Protein AF-A0A174WLP2-F1 (afdb_monomer_lite)

Sequence (265 aa):
MAKTVRYVSTSSGVNVRDAAAGNKVRSLPQGTLMIYDTANAPVKKALNGTTYTWIKVTYYYQGANDQYLMATEATGWVTQDNTTKVSTTVPGKSSVYSGNQSYKQNERLVNARYIFDYLRSLSSTKRWSVNAICATLGNMEAESGITPGKWEVPEEDSKGFGLVQWTPATKFIDELKPGESKTDIDVQLRRIQAEVDGTYKQWTSNSHSPAMTFSEYTKSTKSVATLAEYFLRCYERPEITTGMVSERKRCAEKWYNILSAVGDI

InterPro domains:
  IPR041219 Phage tail lysozyme [PF18013] (111-259)

Organism: Flavonifractor plautii (NCBI:txid292800)

Radius of gyration: 19.26 Å; chains: 1; bounding box: 44×36×58 Å

Secondary structure (DSSP, 8-state):
--EEEEEE--TT-EEEESSTT--EEEEE-TT-EEEEETTS--EEEEETTEEEEEEEEEEEE--TT-SS---EEEEEEEEGGGEEEPPSSPPPGGG---SSSPPPHHHHHHHHHHHHHHHHHS-TTTPPPHHHHHHHHHHHHHHHSS-TT-BSSTT-TTS-BTTTTBSSTHHHHTTPPTT--TT-HHHHHHHHHHHHTTSS----GGGSSS---HHHHHH--S-HHHHHHHHIIIII--S--HHHHHHHHHHHHHHHHHHHHHT--

Foldseek 3Di:
DQKFKKWQADQQFWFFAAADLHDGPDGDHGQWMKMFRVVDPWDWDDHPNDTFTKTKIKTFAQDPLRPDDSLDIDIGITGPVRMGTDALDQADQVLQDQAQDDDGNNNLLNLLSVLQCVLQVDDPQRRFDLLLSLLLSLQLCVQRVSHQHHWPDPPDQQWFGGSLGPGSVCLQPVPDDVPDDSRRPVSVSVVLSCCLVVVDPAFDQPLDPPGDRSSCSRHDPPHSLVSNLNCCRGGNNDPDDPSSSVSSSSSSVVSSVNCVSSPVD

pLDDT: mean 95.64, std 5.91, range [54.97, 98.94]

Structure (mmCIF, N/CA/C/O backbone):
data_AF-A0A174WLP2-F1
#
_entry.id   AF-A0A174WLP2-F1
#
loop_
_atom_site.group_PDB
_atom_site.id
_atom_site.type_symbol
_atom_site.label_atom_id
_atom_site.label_alt_id
_atom_site.label_comp_id
_atom_site.label_asym_id
_atom_site.label_entity_id
_atom_site.label_seq_id
_atom_site.pdbx_PDB_ins_code
_atom_site.Cartn_x
_atom_site.Cartn_y
_atom_site.Cartn_z
_atom_site.occupancy
_atom_site.B_iso_or_equiv
_atom_site.auth_seq_id
_atom_site.auth_comp_id
_atom_site.auth_asym_id
_atom_site.auth_atom_id
_atom_site.pdbx_PDB_model_num
ATOM 1 N N . MET A 1 1 ? -13.179 -13.344 7.418 1.00 54.97 1 MET A N 1
ATOM 2 C CA . MET A 1 1 ? -13.031 -13.007 8.855 1.00 54.97 1 MET A CA 1
ATOM 3 C C . MET A 1 1 ? -13.498 -11.579 9.083 1.00 54.97 1 MET A C 1
ATOM 5 O O . MET A 1 1 ? -13.335 -10.757 8.193 1.00 54.97 1 MET A O 1
ATOM 9 N N . ALA A 1 2 ? -14.107 -11.302 10.235 1.00 82.31 2 ALA A N 1
ATOM 10 C CA . ALA A 1 2 ? -14.841 -10.072 10.519 1.00 82.31 2 ALA A CA 1
ATOM 11 C C . ALA A 1 2 ? -13.888 -8.912 10.894 1.00 82.31 2 ALA A C 1
ATOM 13 O O . ALA A 1 2 ? -13.777 -8.513 12.045 1.00 82.31 2 ALA A O 1
ATOM 14 N N . LYS A 1 3 ? -13.122 -8.410 9.922 1.00 94.88 3 LYS A N 1
ATOM 15 C CA . LYS A 1 3 ? -12.272 -7.221 10.078 1.00 94.88 3 LYS A CA 1
ATOM 16 C C . LYS A 1 3 ? -12.780 -6.114 9.167 1.00 94.88 3 LYS A C 1
ATOM 18 O O . LYS A 1 3 ? -13.388 -6.374 8.134 1.00 94.88 3 LYS A O 1
ATOM 23 N N . THR A 1 4 ? -12.558 -4.872 9.576 1.00 96.12 4 THR A N 1
ATOM 24 C CA . THR A 1 4 ? -12.810 -3.693 8.744 1.00 96.12 4 THR A CA 1
ATOM 25 C C . THR A 1 4 ? -11.662 -2.711 8.884 1.00 96.12 4 THR A C 1
ATOM 27 O O . THR A 1 4 ? -11.103 -2.556 9.970 1.00 96.12 4 THR A O 1
ATOM 30 N N . VAL A 1 5 ? -11.330 -2.014 7.802 1.00 98.31 5 VAL A N 1
ATOM 31 C CA . VAL A 1 5 ? -10.395 -0.888 7.854 1.00 98.31 5 VAL A CA 1
ATOM 32 C C . VAL A 1 5 ? -11.177 0.392 8.114 1.00 98.31 5 VAL A C 1
ATOM 34 O O . VAL A 1 5 ? -12.260 0.612 7.565 1.00 98.31 5 VAL A O 1
ATOM 37 N N . ARG A 1 6 ? -10.635 1.241 8.979 1.00 98.38 6 ARG A N 1
ATOM 38 C CA . ARG A 1 6 ? -11.151 2.571 9.291 1.00 98.38 6 ARG A CA 1
ATOM 39 C C . ARG A 1 6 ? -10.017 3.587 9.203 1.00 98.38 6 ARG A C 1
ATOM 41 O O . ARG A 1 6 ? -8.846 3.216 9.210 1.00 98.38 6 ARG A O 1
ATOM 48 N N . TYR A 1 7 ? -10.356 4.866 9.146 1.00 98.50 7 TYR A N 1
ATOM 49 C CA . TYR A 1 7 ? -9.387 5.952 9.257 1.00 98.50 7 TYR A CA 1
ATOM 50 C C . TYR A 1 7 ? -9.900 7.072 10.150 1.00 98.50 7 TYR A C 1
ATOM 52 O O . TYR A 1 7 ? -11.107 7.241 10.309 1.00 98.50 7 TYR A O 1
ATOM 60 N N . VAL A 1 8 ? -8.984 7.847 10.727 1.00 98.38 8 VAL A N 1
ATOM 61 C CA . VAL A 1 8 ? -9.318 9.034 11.529 1.00 98.38 8 VAL A CA 1
ATOM 62 C C . VAL A 1 8 ? -9.968 10.094 10.640 1.00 98.38 8 VAL A C 1
ATOM 64 O O . VAL A 1 8 ? -9.328 10.589 9.712 1.00 98.38 8 VAL A O 1
ATOM 67 N N . SER A 1 9 ? -11.221 10.457 10.906 1.00 96.69 9 SER A N 1
ATOM 68 C CA . SER A 1 9 ? -11.985 11.373 10.046 1.00 96.69 9 SER A CA 1
ATOM 69 C C . SER A 1 9 ? -11.884 12.840 10.472 1.00 96.69 9 SER A C 1
ATOM 71 O O . SER A 1 9 ? -11.994 13.741 9.639 1.00 96.69 9 SER A O 1
ATOM 73 N N . THR A 1 10 ? -11.610 13.096 11.750 1.00 95.94 10 THR A N 1
ATOM 74 C CA . THR A 1 10 ? -11.540 14.437 12.343 1.00 95.94 10 THR A CA 1
ATOM 75 C C . THR A 1 10 ? -10.256 15.181 11.987 1.00 95.94 10 THR A C 1
ATOM 77 O O . THR A 1 10 ? -9.161 14.621 12.042 1.00 95.94 10 THR A O 1
ATOM 80 N N . SER A 1 11 ? -10.369 16.479 11.689 1.00 92.94 11 SER A N 1
ATOM 81 C CA . SER A 1 11 ? -9.217 17.355 11.415 1.00 92.94 11 SER A CA 1
ATOM 82 C C . SER A 1 11 ? -8.281 17.504 12.620 1.00 92.94 11 SER A C 1
ATOM 84 O O . SER A 1 11 ? -7.072 17.605 12.447 1.00 92.94 11 SER A O 1
ATOM 86 N N . SER A 1 12 ? -8.821 17.444 13.839 1.00 93.38 12 SER A N 1
ATOM 87 C CA . SER A 1 12 ? -8.059 17.471 15.095 1.00 93.38 12 SER A CA 1
ATOM 88 C C . SER A 1 12 ? -7.399 16.133 15.461 1.00 93.38 12 SER A C 1
ATOM 90 O O . SER A 1 12 ? -6.700 16.049 16.472 1.00 93.38 12 SER A O 1
ATOM 92 N N . GLY A 1 13 ? -7.604 15.083 14.660 1.00 95.75 13 GLY A N 1
ATOM 93 C CA . GLY A 1 13 ? -7.147 13.734 14.973 1.00 95.75 13 GLY A CA 1
ATOM 94 C C . GLY A 1 13 ? -8.014 13.023 16.020 1.00 95.75 13 GLY A C 1
ATOM 95 O O . GLY A 1 13 ? -9.086 13.497 16.402 1.00 95.75 13 GLY A O 1
ATOM 96 N N . VAL A 1 14 ? -7.551 11.866 16.497 1.00 97.00 14 VAL A N 1
ATOM 97 C CA . VAL A 1 14 ? -8.218 11.088 17.554 1.00 97.00 14 VAL A CA 1
ATOM 98 C C . VAL A 1 14 ? -7.232 10.702 18.651 1.00 97.00 14 VAL A C 1
ATOM 100 O O . VAL A 1 14 ? -6.070 10.390 18.388 1.00 97.00 14 VAL A O 1
ATOM 103 N N . ASN A 1 15 ? -7.694 10.710 19.900 1.00 97.50 15 ASN A N 1
ATOM 104 C CA . ASN A 1 15 ? -6.914 10.198 21.022 1.00 97.50 15 ASN A CA 1
ATOM 105 C C . ASN A 1 15 ? -7.120 8.685 21.141 1.00 97.50 15 ASN A C 1
ATOM 107 O O . ASN A 1 15 ? -8.248 8.223 21.310 1.00 97.50 15 ASN A O 1
ATOM 111 N N . VAL A 1 16 ? -6.023 7.939 21.119 1.00 98.12 16 VAL A N 1
ATOM 112 C CA . VAL A 1 16 ? -5.986 6.520 21.470 1.00 98.12 16 VAL A CA 1
ATOM 113 C C . VAL A 1 16 ? -5.841 6.396 22.980 1.00 98.12 16 VAL A C 1
ATOM 115 O O . VAL A 1 16 ? -5.058 7.128 23.600 1.00 98.12 16 VAL A O 1
ATOM 118 N N . ARG A 1 17 ? -6.584 5.459 23.566 1.00 98.38 17 ARG A N 1
ATOM 119 C CA . ARG A 1 17 ? -6.574 5.157 25.000 1.00 98.38 17 ARG A CA 1
ATOM 120 C C . ARG A 1 17 ? -6.211 3.700 25.282 1.00 98.38 17 ARG A C 1
ATOM 122 O O . ARG A 1 17 ? -6.417 2.839 24.429 1.00 98.38 17 ARG A O 1
ATOM 129 N N . ASP A 1 18 ? -5.673 3.436 26.469 1.00 98.06 18 ASP A N 1
ATOM 130 C CA . ASP A 1 18 ? -5.315 2.085 26.943 1.00 98.06 18 ASP A CA 1
ATOM 131 C C . ASP A 1 18 ? -6.544 1.174 27.148 1.00 98.06 18 ASP A C 1
ATOM 133 O O . ASP A 1 18 ? -6.509 -0.020 26.850 1.00 98.06 18 ASP A O 1
ATOM 137 N N . ALA A 1 19 ? -7.663 1.759 27.566 1.00 98.00 19 ALA A N 1
ATOM 138 C CA . ALA A 1 19 ? -8.977 1.144 27.699 1.00 98.00 19 ALA A CA 1
ATOM 139 C C . ALA A 1 19 ? -10.078 2.095 27.194 1.00 98.00 19 ALA A C 1
ATOM 141 O O . ALA A 1 19 ? -9.853 3.294 27.003 1.00 98.00 19 ALA A O 1
ATOM 142 N N . ALA A 1 20 ? -11.307 1.593 27.025 1.00 97.81 20 ALA A N 1
ATOM 143 C CA . ALA A 1 20 ? -12.467 2.447 26.764 1.00 97.81 20 ALA A CA 1
ATOM 144 C C . ALA A 1 20 ? -12.597 3.519 27.867 1.00 97.81 20 ALA A C 1
ATOM 146 O O . ALA A 1 20 ? -12.670 3.193 29.060 1.00 97.81 20 ALA A O 1
ATOM 147 N N . ALA A 1 21 ? -12.589 4.794 27.461 1.00 97.44 21 ALA A N 1
ATOM 148 C CA . ALA A 1 21 ? -12.523 5.965 28.343 1.00 97.44 21 ALA A CA 1
ATOM 149 C C . ALA A 1 21 ? -11.358 5.961 29.366 1.00 97.44 21 ALA A C 1
ATOM 151 O O . ALA A 1 21 ? -11.434 6.655 30.374 1.00 97.44 21 ALA A O 1
ATOM 152 N N . GLY A 1 22 ? -10.299 5.178 29.122 1.00 97.88 22 GLY A N 1
ATOM 153 C CA . GLY A 1 22 ? -9.108 5.089 29.971 1.00 97.88 22 GLY A CA 1
ATOM 154 C C . GLY A 1 22 ? -8.140 6.256 29.773 1.00 97.88 22 GLY A C 1
ATOM 155 O O . GLY A 1 22 ? -8.531 7.338 29.328 1.00 97.88 22 GLY A O 1
ATOM 156 N N . ASN A 1 23 ? -6.859 6.055 30.062 1.00 98.19 23 ASN A N 1
ATOM 157 C CA . ASN A 1 23 ? -5.852 7.098 29.906 1.00 98.19 23 ASN A CA 1
ATOM 158 C C . ASN A 1 23 ? -5.476 7.281 28.438 1.00 98.19 23 ASN A C 1
ATOM 160 O O . ASN A 1 23 ? -5.408 6.327 27.664 1.00 98.19 23 ASN A O 1
ATOM 164 N N . LYS A 1 24 ? -5.223 8.531 28.040 1.00 97.75 24 LYS A N 1
ATOM 165 C CA . LYS A 1 24 ? -4.682 8.826 26.712 1.00 97.75 24 LYS A CA 1
ATOM 166 C C . LYS A 1 24 ? -3.262 8.272 26.626 1.00 97.75 24 LYS A C 1
ATOM 168 O O . LYS A 1 24 ? -2.413 8.659 27.420 1.00 97.75 24 LYS A O 1
ATOM 173 N N . VAL A 1 25 ? -3.005 7.453 25.611 1.00 97.44 25 VAL A N 1
ATOM 174 C CA . VAL A 1 25 ? -1.666 6.917 25.317 1.00 97.44 25 VAL A CA 1
ATOM 175 C C . VAL A 1 25 ? -1.045 7.551 24.075 1.00 97.44 25 VAL A C 1
ATOM 177 O O . VAL A 1 25 ? 0.175 7.621 23.962 1.00 97.44 25 VAL A O 1
ATOM 180 N N . ARG A 1 26 ? -1.867 8.027 23.126 1.00 96.06 26 ARG A N 1
ATOM 181 C CA . ARG A 1 26 ? -1.386 8.603 21.861 1.00 96.06 26 ARG A CA 1
ATOM 182 C C . ARG A 1 26 ? -2.427 9.509 21.204 1.00 96.06 26 ARG A C 1
ATOM 184 O O . ARG A 1 26 ? -3.622 9.334 21.415 1.00 96.06 26 ARG A O 1
ATOM 191 N N . SER A 1 27 ? -1.971 10.449 20.379 1.00 95.69 27 SER A N 1
ATOM 192 C CA . SER A 1 27 ? -2.799 11.128 19.372 1.00 95.69 27 SER A CA 1
ATOM 193 C C . SER A 1 27 ? -2.484 10.572 17.984 1.00 95.69 27 SER A C 1
ATOM 195 O O . SER A 1 27 ? -1.310 10.435 17.645 1.00 95.69 27 SER A O 1
ATOM 197 N N . LEU A 1 28 ? -3.507 10.297 17.175 1.00 96.06 28 LEU A N 1
ATOM 198 C CA . LEU A 1 28 ? -3.355 9.952 15.760 1.00 96.06 28 LEU A CA 1
ATOM 199 C C . LEU A 1 28 ? -3.880 11.095 14.884 1.00 96.06 28 LEU A C 1
ATOM 201 O O . LEU A 1 28 ? -4.999 11.557 15.127 1.00 96.06 28 LEU A O 1
ATOM 205 N N . PRO A 1 29 ? -3.115 11.552 13.877 1.00 96.00 29 PRO A N 1
ATOM 206 C CA . PRO A 1 29 ? -3.558 12.607 12.972 1.00 96.00 29 PRO A CA 1
ATOM 207 C C . PRO A 1 29 ? -4.676 12.128 12.037 1.00 96.00 29 PRO A C 1
ATOM 209 O O . PRO A 1 29 ? -4.896 10.923 11.860 1.00 96.00 29 PRO A O 1
ATOM 212 N N . GLN A 1 30 ? -5.362 13.085 11.405 1.00 97.44 30 GLN A N 1
ATOM 213 C CA . GLN A 1 30 ? -6.377 12.810 10.388 1.00 97.44 30 GLN A CA 1
ATOM 214 C C . GLN A 1 30 ? -5.838 11.878 9.293 1.00 97.44 30 GLN A C 1
ATOM 216 O O . GLN A 1 30 ? -4.707 12.021 8.833 1.00 97.44 30 GLN A O 1
ATOM 221 N N . GLY A 1 31 ? -6.670 10.937 8.852 1.00 97.50 31 GLY A N 1
ATOM 222 C CA . GLY A 1 31 ? -6.348 10.012 7.772 1.00 97.50 31 GLY A CA 1
ATOM 223 C C . GLY A 1 31 ? -5.488 8.816 8.179 1.00 97.50 31 GLY A C 1
ATOM 224 O O . GLY A 1 31 ? -5.220 7.964 7.338 1.00 97.50 31 GLY A O 1
ATOM 225 N N . THR A 1 32 ? -5.083 8.705 9.450 1.00 97.69 32 THR A N 1
ATOM 226 C CA . THR A 1 32 ? -4.376 7.516 9.959 1.00 97.69 32 THR A CA 1
ATOM 227 C C . THR A 1 32 ? -5.256 6.277 9.824 1.00 97.69 32 THR A C 1
ATOM 229 O O . THR A 1 32 ? -6.399 6.299 10.287 1.00 97.69 32 THR A O 1
ATOM 232 N N . LEU A 1 33 ? -4.730 5.209 9.217 1.00 98.12 33 LEU A N 1
ATOM 233 C CA . LEU A 1 33 ? -5.436 3.941 9.042 1.00 98.12 33 LEU A CA 1
ATOM 234 C C . LEU A 1 33 ? -5.418 3.107 10.322 1.00 98.12 33 LEU A C 1
ATOM 236 O O . LEU A 1 33 ? -4.476 3.149 11.116 1.00 98.12 33 LEU A O 1
ATOM 240 N N . MET A 1 34 ? -6.464 2.306 10.493 1.00 98.25 34 MET A N 1
ATOM 241 C CA . MET A 1 34 ? -6.586 1.346 11.580 1.00 98.25 34 MET A CA 1
ATOM 242 C C . MET A 1 34 ? -7.455 0.157 11.173 1.00 98.25 34 MET A C 1
ATOM 244 O O . MET A 1 34 ? -8.386 0.285 10.379 1.00 98.25 34 MET A O 1
ATOM 248 N N . ILE A 1 35 ? -7.166 -1.000 11.751 1.00 98.44 35 ILE A N 1
ATOM 249 C CA . ILE A 1 35 ? -7.927 -2.231 11.584 1.00 98.44 35 ILE A CA 1
ATOM 250 C C . ILE A 1 35 ? -8.790 -2.414 12.827 1.00 98.44 35 ILE A C 1
ATOM 252 O O . ILE A 1 35 ? -8.287 -2.488 13.948 1.00 98.44 35 ILE A O 1
ATOM 256 N N . TYR A 1 36 ? -10.097 -2.499 12.617 1.00 97.75 36 TYR A N 1
ATOM 257 C CA . TYR A 1 36 ? -11.056 -2.890 13.635 1.00 97.75 36 TYR A CA 1
ATOM 258 C C . TYR A 1 36 ? -11.458 -4.347 13.403 1.00 97.75 36 TYR A C 1
ATOM 260 O O . TYR A 1 36 ? -12.102 -4.668 12.400 1.00 97.75 36 TYR A O 1
ATOM 268 N N . ASP A 1 37 ? -11.071 -5.221 14.330 1.00 94.75 37 ASP A N 1
ATOM 269 C CA . ASP A 1 37 ? -11.577 -6.589 14.391 1.00 94.75 37 ASP A CA 1
ATOM 270 C C . ASP A 1 37 ? -12.964 -6.574 15.035 1.00 94.75 37 ASP A C 1
ATOM 272 O O . ASP A 1 37 ? -13.100 -6.362 16.244 1.00 94.75 37 ASP A O 1
ATOM 276 N N . THR A 1 38 ? -13.991 -6.777 14.212 1.00 91.31 38 THR A N 1
ATOM 277 C CA . THR A 1 38 ? -15.394 -6.690 14.615 1.00 91.31 38 THR A CA 1
ATOM 278 C C . THR A 1 38 ? -15.832 -7.871 15.477 1.00 91.31 38 THR A C 1
ATOM 280 O O . THR A 1 38 ? -16.959 -7.857 15.964 1.00 91.31 38 THR A O 1
ATOM 283 N N . ALA A 1 39 ? -14.973 -8.874 15.701 1.00 91.50 39 ALA A N 1
ATOM 284 C CA . ALA A 1 39 ? -15.184 -9.849 16.769 1.00 91.50 39 ALA A CA 1
ATOM 285 C C . ALA A 1 39 ? -15.084 -9.199 18.163 1.00 91.50 39 ALA A C 1
ATOM 287 O O . ALA A 1 39 ? -15.698 -9.678 19.114 1.00 91.50 39 ALA A O 1
ATOM 288 N N . ASN A 1 40 ? -14.359 -8.079 18.292 1.00 92.62 40 ASN A N 1
ATOM 289 C CA . ASN A 1 40 ? -14.362 -7.276 19.511 1.00 92.62 40 ASN A CA 1
ATOM 290 C C . ASN A 1 40 ? -15.581 -6.350 19.511 1.00 92.62 40 ASN A C 1
ATOM 292 O O . ASN A 1 40 ? -15.643 -5.391 18.736 1.00 92.62 40 ASN A O 1
ATOM 296 N N . ALA A 1 41 ? -16.540 -6.613 20.396 1.00 94.56 41 ALA A N 1
ATOM 297 C CA . ALA A 1 41 ? -17.734 -5.786 20.517 1.00 94.56 41 ALA A CA 1
ATOM 298 C C . ALA A 1 41 ? -17.381 -4.327 20.889 1.00 94.56 41 ALA A C 1
ATOM 300 O O . ALA A 1 41 ? -16.502 -4.104 21.732 1.00 94.56 41 ALA A O 1
ATOM 301 N N . PRO A 1 42 ? -18.063 -3.323 20.306 1.00 97.44 42 PRO A N 1
ATOM 302 C CA . PRO A 1 42 ? -17.932 -1.945 20.756 1.00 97.44 42 PRO A CA 1
ATOM 303 C C . PRO A 1 42 ? -18.378 -1.786 22.215 1.00 97.44 42 PRO A C 1
ATOM 305 O O . PRO A 1 42 ? -19.333 -2.422 22.661 1.00 97.44 42 PRO A O 1
ATOM 308 N N . VAL A 1 43 ? -17.727 -0.886 22.950 1.00 98.06 43 VAL A N 1
ATOM 309 C CA . VAL A 1 43 ? -18.021 -0.600 24.362 1.00 98.06 43 VAL A CA 1
ATOM 310 C C . VAL A 1 43 ? -18.594 0.806 24.492 1.00 98.06 43 VAL A C 1
ATOM 312 O O . VAL A 1 43 ? -17.963 1.770 24.069 1.00 98.06 43 VAL A O 1
ATOM 315 N N . LYS A 1 44 ? -19.765 0.961 25.116 1.00 98.31 44 LYS A N 1
ATOM 316 C CA . LYS A 1 44 ? -20.317 2.285 25.444 1.00 98.31 44 LYS A CA 1
ATOM 317 C C . LYS A 1 44 ? -19.813 2.736 26.809 1.00 98.31 44 LYS A C 1
ATOM 319 O O . LYS A 1 44 ? -20.063 2.059 27.802 1.00 98.31 44 LYS A O 1
ATOM 324 N N . LYS A 1 45 ? -19.102 3.864 26.873 1.00 98.19 45 LYS A N 1
ATOM 325 C CA . LYS A 1 45 ? -18.583 4.398 28.143 1.00 98.19 45 LYS A CA 1
ATOM 326 C C . LYS A 1 45 ? -18.407 5.910 28.104 1.00 98.19 45 LYS A C 1
ATOM 328 O O . LYS A 1 45 ? -18.000 6.467 27.080 1.00 98.19 45 LYS A O 1
ATOM 333 N N . ALA A 1 46 ? -18.698 6.549 29.235 1.00 97.56 46 ALA A N 1
ATOM 334 C CA . ALA A 1 46 ? -18.567 7.986 29.405 1.00 97.56 46 ALA A CA 1
ATOM 335 C C . ALA A 1 46 ? -17.117 8.418 29.636 1.00 97.56 46 ALA A C 1
ATOM 337 O O .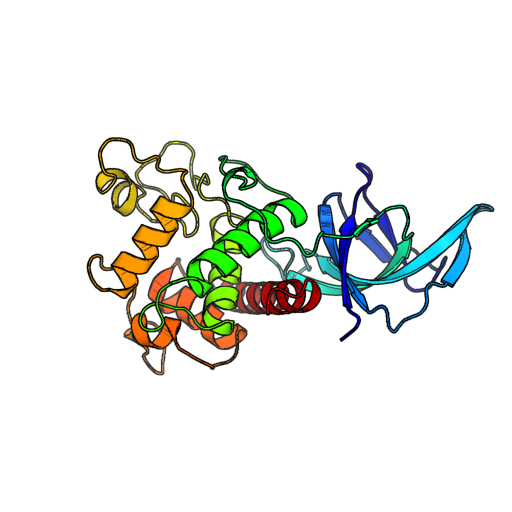 ALA A 1 46 ? -16.369 7.780 30.375 1.00 97.56 46 ALA A O 1
ATOM 338 N N . LEU A 1 47 ? -16.753 9.537 29.022 1.00 97.19 47 LEU A N 1
ATOM 339 C CA . LEU A 1 47 ? -15.530 10.284 29.268 1.00 97.19 47 LEU A CA 1
ATOM 340 C C . LEU A 1 47 ? -15.932 11.750 29.438 1.00 97.19 47 LEU A C 1
ATOM 342 O O . LEU A 1 47 ? -16.559 12.316 28.545 1.00 97.19 47 LEU A O 1
ATOM 346 N N . ASN A 1 48 ? -15.592 12.354 30.579 1.00 95.50 48 ASN A N 1
ATOM 347 C CA . ASN A 1 48 ? -15.936 13.745 30.906 1.00 95.50 48 ASN A CA 1
ATOM 348 C C . ASN A 1 48 ? -17.434 14.061 30.706 1.00 95.50 48 ASN A C 1
ATOM 350 O O . ASN A 1 48 ? -17.795 15.060 30.093 1.00 95.50 48 ASN A O 1
ATOM 354 N N . GLY A 1 49 ? -18.312 13.163 31.164 1.00 95.69 49 GLY A N 1
ATOM 355 C CA . GLY A 1 49 ? -19.769 13.334 31.078 1.00 95.69 49 GLY A CA 1
ATOM 356 C C . GLY A 1 49 ? -20.397 13.028 29.712 1.00 95.69 49 GLY A C 1
ATOM 357 O O . GLY A 1 49 ? -21.618 12.971 29.622 1.00 95.69 49 GLY A O 1
ATOM 358 N N . THR A 1 50 ? -19.605 12.762 28.666 1.00 96.62 50 THR A N 1
ATOM 359 C CA . THR A 1 50 ? -20.118 12.380 27.338 1.00 96.62 50 THR A CA 1
ATOM 360 C C . THR A 1 50 ? -19.927 10.887 27.096 1.00 96.62 50 THR A C 1
ATOM 362 O O . THR A 1 50 ? -18.813 10.375 27.203 1.00 96.62 50 THR A O 1
ATOM 365 N N . THR A 1 51 ? -21.004 10.171 26.764 1.00 97.94 51 THR A N 1
ATOM 366 C CA . THR A 1 51 ? -20.945 8.748 26.395 1.00 97.94 51 THR A CA 1
ATOM 367 C C . THR A 1 51 ? -20.514 8.575 24.949 1.00 97.94 51 THR A C 1
ATOM 369 O O . THR A 1 51 ? -21.160 9.089 24.042 1.00 97.94 51 THR A O 1
ATOM 372 N N . TYR A 1 52 ? -19.468 7.778 24.738 1.00 98.06 52 TYR A N 1
ATOM 373 C CA . TYR A 1 52 ? -18.994 7.410 23.409 1.00 98.06 52 TYR A CA 1
ATOM 374 C C . TYR A 1 52 ? -19.116 5.906 23.179 1.00 98.06 52 TYR A C 1
ATOM 376 O O . TYR A 1 52 ? -19.072 5.114 24.127 1.00 98.06 52 TYR A O 1
ATOM 384 N N . THR A 1 53 ? -19.196 5.521 21.907 1.00 98.38 53 THR A N 1
ATOM 385 C CA . THR A 1 53 ? -18.949 4.144 21.471 1.00 98.38 53 THR A CA 1
ATOM 386 C C . THR A 1 53 ? -17.458 3.979 21.188 1.00 98.38 53 THR A C 1
ATOM 388 O O . THR A 1 53 ? -16.904 4.646 20.315 1.00 98.38 53 THR A O 1
ATOM 391 N N . TRP A 1 54 ? -16.801 3.104 21.939 1.00 98.56 54 TRP A N 1
ATOM 392 C CA . TRP A 1 54 ? -15.375 2.817 21.845 1.00 98.56 54 TRP A CA 1
ATOM 393 C C . TRP A 1 54 ? -15.143 1.515 21.090 1.00 98.56 54 TRP A C 1
ATOM 395 O O . TRP A 1 54 ? -15.786 0.506 21.375 1.00 98.56 54 TRP A O 1
ATOM 405 N N . ILE A 1 55 ? -14.179 1.522 20.176 1.00 98.31 55 ILE A N 1
ATOM 406 C CA . ILE A 1 55 ? -13.722 0.331 19.456 1.00 98.31 55 ILE A CA 1
ATOM 407 C C . ILE A 1 55 ? -12.238 0.104 19.727 1.00 98.31 55 ILE A C 1
ATOM 409 O O . ILE A 1 55 ? -11.455 1.057 19.786 1.00 98.31 55 ILE A O 1
ATOM 413 N N . LYS A 1 56 ? -11.855 -1.164 19.895 1.00 97.88 56 LYS A N 1
ATOM 414 C CA . LYS A 1 56 ? -10.453 -1.569 19.992 1.00 97.88 56 LYS A CA 1
ATOM 415 C C . LYS A 1 56 ? -9.899 -1.755 18.586 1.00 97.88 56 LYS A C 1
ATOM 417 O O . LYS A 1 56 ? -10.467 -2.502 17.794 1.00 97.88 56 LYS A O 1
ATOM 422 N N . VAL A 1 57 ? -8.803 -1.077 18.280 1.00 98.19 57 VAL A N 1
ATOM 423 C CA . VAL A 1 57 ? -8.212 -1.056 16.942 1.00 98.19 57 VAL A CA 1
ATOM 424 C C . VAL A 1 57 ? -6.725 -1.372 16.991 1.00 98.19 57 VAL A C 1
ATOM 426 O O . VAL A 1 57 ? -6.049 -1.052 17.971 1.00 98.19 57 VAL A O 1
ATOM 429 N N . THR A 1 58 ? -6.225 -1.961 15.911 1.00 98.12 58 THR A N 1
ATOM 430 C CA . THR A 1 58 ? -4.798 -1.997 15.575 1.00 98.12 58 THR A CA 1
ATOM 431 C C . THR A 1 58 ? -4.504 -0.823 14.650 1.00 98.12 58 THR A C 1
ATOM 433 O O . THR A 1 58 ? -5.240 -0.606 13.691 1.00 98.12 58 THR A O 1
ATOM 436 N N . TYR A 1 59 ? -3.467 -0.042 14.918 1.00 97.25 59 TYR A N 1
ATOM 437 C CA . TYR A 1 59 ? -3.105 1.131 14.120 1.00 97.25 59 TYR A CA 1
ATOM 438 C C . TYR A 1 59 ? -1.593 1.207 13.920 1.00 97.25 59 TYR A C 1
ATOM 440 O O . TYR A 1 59 ? -0.825 0.578 14.649 1.00 97.25 59 TYR A O 1
ATOM 448 N N . TYR A 1 60 ? -1.179 2.022 12.949 1.00 94.81 60 TYR A N 1
ATOM 449 C CA . TYR A 1 60 ? 0.221 2.191 12.575 1.00 94.81 60 TYR A CA 1
ATOM 450 C C . TYR A 1 60 ? 0.659 3.642 12.762 1.00 94.81 60 TYR A C 1
ATOM 452 O O . TYR A 1 60 ? -0.038 4.570 12.341 1.00 94.81 60 TYR A O 1
ATOM 460 N N . TYR A 1 61 ? 1.806 3.847 13.402 1.00 91.25 61 TYR A N 1
ATOM 461 C CA . TYR A 1 61 ? 2.364 5.165 13.702 1.00 91.25 61 TYR A CA 1
ATOM 462 C C . TYR A 1 61 ? 3.874 5.191 13.459 1.00 91.25 61 TYR A C 1
ATOM 464 O O . TYR A 1 61 ? 4.491 4.145 13.278 1.00 91.25 61 TYR A O 1
ATOM 472 N N . GLN A 1 62 ? 4.458 6.390 13.428 1.00 89.94 62 GLN A N 1
ATOM 473 C CA . GLN A 1 62 ? 5.909 6.552 13.353 1.00 89.94 62 GLN A CA 1
ATOM 474 C C . GLN A 1 62 ? 6.511 6.294 14.740 1.00 89.94 62 GLN A C 1
ATOM 476 O O . GLN A 1 62 ? 6.341 7.094 15.667 1.00 89.94 62 GLN A O 1
ATOM 481 N N . GLY A 1 63 ? 7.135 5.133 14.907 1.00 85.12 63 GLY A N 1
ATOM 482 C CA . GLY A 1 63 ? 7.857 4.755 16.116 1.00 85.12 63 GLY A CA 1
ATOM 483 C C . GLY A 1 63 ? 9.163 5.525 16.281 1.00 85.12 63 GLY A C 1
ATOM 484 O O . GLY A 1 63 ? 9.651 6.157 15.354 1.00 85.12 63 GLY A O 1
ATOM 485 N N . ALA A 1 64 ? 9.769 5.433 17.467 1.00 81.75 64 ALA A N 1
ATOM 486 C CA . ALA A 1 64 ? 11.054 6.085 17.745 1.00 81.75 64 ALA A CA 1
ATOM 487 C C . ALA A 1 64 ? 12.201 5.581 16.844 1.00 81.75 64 ALA A C 1
ATOM 489 O O . ALA A 1 64 ? 13.171 6.297 16.629 1.00 81.75 64 ALA A O 1
ATOM 490 N N . ASN A 1 65 ? 12.067 4.360 16.317 1.00 74.12 65 ASN A N 1
ATOM 491 C CA . ASN A 1 65 ? 13.029 3.725 15.416 1.00 74.12 65 ASN A CA 1
ATOM 492 C C . ASN A 1 65 ? 12.607 3.808 13.935 1.00 74.12 65 ASN A C 1
ATOM 494 O O . ASN A 1 65 ? 13.237 3.163 13.098 1.00 74.12 65 ASN A O 1
ATOM 498 N N . ASP A 1 66 ? 11.517 4.516 13.619 1.00 76.62 66 ASP A N 1
ATOM 499 C CA . ASP A 1 66 ? 11.059 4.723 12.244 1.00 76.62 66 ASP A CA 1
ATOM 500 C C . ASP A 1 66 ? 11.613 6.060 11.742 1.00 76.62 66 ASP A C 1
ATOM 502 O O . ASP A 1 66 ? 11.424 7.101 12.379 1.00 76.62 66 ASP A O 1
ATOM 506 N N . GLN A 1 67 ? 12.296 6.042 10.599 1.00 70.81 67 GLN A N 1
ATOM 507 C CA . GLN A 1 67 ? 12.919 7.243 10.060 1.00 70.81 67 GLN A CA 1
ATOM 508 C C . GLN A 1 67 ? 11.851 8.189 9.502 1.00 70.81 67 GLN A C 1
ATOM 510 O O . GLN A 1 67 ? 11.850 9.376 9.828 1.00 70.81 67 GLN A O 1
ATOM 515 N N . TYR A 1 68 ? 10.896 7.655 8.730 1.00 74.19 68 TYR A N 1
ATOM 516 C CA . TYR A 1 68 ? 9.853 8.457 8.074 1.00 74.19 68 TYR A CA 1
ATOM 517 C C . TYR A 1 68 ? 8.492 7.754 7.965 1.00 74.19 68 TYR A C 1
ATOM 519 O O . TYR A 1 68 ? 7.476 8.411 7.715 1.00 74.19 68 TYR A O 1
ATOM 527 N N . LEU A 1 69 ? 8.430 6.431 8.131 1.00 81.25 69 LEU A N 1
ATOM 528 C CA . LEU A 1 69 ? 7.234 5.644 7.852 1.00 81.25 69 LEU A CA 1
ATOM 529 C C . LEU A 1 69 ? 6.382 5.428 9.097 1.00 81.25 69 LEU A C 1
ATOM 531 O O . LEU A 1 69 ? 6.860 5.137 10.188 1.00 81.25 69 LEU A O 1
ATOM 535 N N . MET A 1 70 ? 5.064 5.477 8.912 1.00 83.94 70 MET A N 1
ATOM 536 C CA . MET A 1 70 ? 4.120 5.024 9.932 1.00 83.94 70 MET A CA 1
ATOM 537 C C . MET A 1 70 ? 3.989 3.501 9.833 1.00 83.94 70 MET A C 1
ATOM 539 O O . MET A 1 70 ? 3.037 2.997 9.232 1.00 83.94 70 MET A O 1
ATOM 543 N N . ALA A 1 71 ? 5.002 2.788 10.328 1.00 84.94 71 ALA A N 1
ATOM 544 C CA . ALA A 1 71 ? 5.157 1.340 10.179 1.00 84.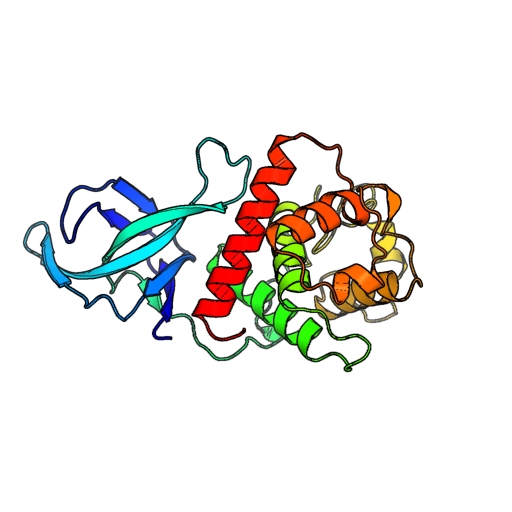94 71 ALA A CA 1
ATOM 545 C C . ALA A 1 71 ? 5.142 0.586 11.518 1.00 84.94 71 ALA A C 1
ATOM 547 O O . ALA A 1 71 ? 4.973 -0.632 11.526 1.00 84.94 71 ALA A O 1
ATOM 548 N N . THR A 1 72 ? 5.275 1.280 12.652 1.00 91.12 72 THR A N 1
ATOM 549 C CA . THR A 1 72 ? 5.162 0.652 13.972 1.00 91.12 72 THR A CA 1
ATOM 550 C C . THR A 1 72 ? 3.702 0.361 14.312 1.00 91.12 72 THR A C 1
ATOM 552 O O . THR A 1 72 ? 2.865 1.265 14.338 1.00 91.12 72 THR A O 1
ATOM 555 N N . GLU A 1 73 ? 3.404 -0.906 14.596 1.00 95.00 73 GLU A N 1
ATOM 556 C CA . GLU A 1 73 ? 2.079 -1.375 14.997 1.00 95.00 73 GLU A CA 1
ATOM 557 C C . GLU A 1 73 ? 1.834 -1.168 16.501 1.00 95.00 73 GLU A C 1
ATOM 559 O O . GLU A 1 73 ? 2.713 -1.395 17.332 1.00 95.00 73 GLU A O 1
ATOM 564 N N . ALA A 1 74 ? 0.619 -0.761 16.866 1.00 96.81 74 ALA A N 1
ATOM 565 C CA . ALA A 1 74 ? 0.131 -0.789 18.242 1.00 96.81 74 ALA A CA 1
ATOM 566 C C . ALA A 1 74 ? -1.379 -1.040 18.287 1.00 96.81 74 ALA A C 1
ATOM 568 O O . ALA A 1 74 ? -2.076 -0.972 17.273 1.00 96.81 74 ALA A O 1
ATOM 569 N N . THR A 1 75 ? -1.894 -1.309 19.488 1.00 97.75 75 THR A N 1
ATOM 570 C CA . THR A 1 75 ? -3.333 -1.450 19.732 1.00 97.75 75 THR A CA 1
ATOM 571 C C . THR A 1 75 ? -3.823 -0.427 20.747 1.00 97.75 75 THR A C 1
ATOM 573 O O . THR A 1 75 ? -3.058 0.065 21.574 1.00 97.75 75 THR A O 1
ATOM 576 N N . GLY A 1 76 ? -5.108 -0.089 20.682 1.00 97.94 76 GLY A N 1
ATOM 577 C CA . GLY A 1 76 ? -5.734 0.793 21.660 1.00 97.94 76 GLY A CA 1
ATOM 578 C C . GLY A 1 76 ? -7.200 1.056 21.356 1.00 97.94 76 GLY A C 1
ATOM 579 O O . GLY A 1 76 ? -7.774 0.477 20.435 1.00 97.94 76 GLY A O 1
ATOM 580 N N . TRP A 1 77 ? -7.810 1.927 22.150 1.00 98.56 77 TRP A N 1
ATOM 581 C CA . TRP A 1 77 ? -9.223 2.270 22.056 1.00 98.56 77 TRP A CA 1
ATOM 582 C C . TRP A 1 77 ? -9.410 3.668 21.488 1.00 98.56 77 TRP A C 1
ATOM 584 O O . TRP A 1 77 ? -8.810 4.628 21.972 1.00 98.56 77 TRP A O 1
ATOM 594 N N . VAL A 1 78 ? -10.281 3.781 20.490 1.00 98.50 78 VAL A N 1
ATOM 595 C CA . VAL A 1 78 ? -10.683 5.054 19.884 1.00 98.50 78 VAL A CA 1
ATOM 596 C C . VAL A 1 78 ? -12.199 5.179 19.889 1.00 98.50 78 VAL A C 1
ATOM 598 O O . VAL A 1 78 ? -12.927 4.185 19.940 1.00 98.50 78 VAL A O 1
ATOM 601 N N . THR A 1 79 ? -12.679 6.412 19.833 1.00 97.81 79 THR A N 1
ATOM 602 C CA . THR A 1 79 ? -14.091 6.725 19.639 1.00 97.81 79 THR A CA 1
ATOM 603 C C . THR A 1 79 ? -14.488 6.408 18.197 1.00 97.81 79 THR A C 1
ATOM 605 O O . THR A 1 79 ? -13.903 6.921 17.241 1.00 97.81 79 THR A O 1
ATOM 608 N N . GLN A 1 80 ? -15.490 5.546 18.028 1.00 97.62 80 GLN A N 1
ATOM 609 C CA . GLN A 1 80 ? -15.916 5.067 16.714 1.00 97.62 80 GLN A CA 1
ATOM 610 C C . GLN A 1 80 ? -16.369 6.214 15.801 1.00 97.62 80 GLN A C 1
ATOM 612 O O . GLN A 1 80 ? -16.024 6.208 14.621 1.00 97.62 80 GLN A O 1
ATOM 617 N N . ASP A 1 81 ? -17.058 7.217 16.345 1.00 96.38 81 ASP A N 1
ATOM 618 C CA . ASP A 1 81 ? -17.608 8.346 15.580 1.00 96.38 81 ASP A CA 1
ATOM 619 C C . ASP A 1 81 ? -16.528 9.304 15.051 1.00 96.38 81 ASP A C 1
ATOM 621 O O . ASP A 1 81 ? -16.760 10.042 14.097 1.00 96.38 81 ASP A O 1
ATOM 625 N N . ASN A 1 82 ? -15.312 9.263 15.609 1.00 97.50 82 ASN A N 1
ATOM 626 C CA . ASN A 1 82 ? -14.163 10.016 15.089 1.00 97.50 82 ASN A CA 1
ATOM 627 C C . ASN A 1 82 ? -13.367 9.232 14.034 1.00 97.50 82 ASN A C 1
ATOM 629 O O . ASN A 1 82 ? -12.244 9.598 13.677 1.00 97.50 82 ASN A O 1
ATOM 633 N N . THR A 1 83 ? -13.943 8.138 13.535 1.00 98.25 83 THR A N 1
ATOM 634 C CA . THR A 1 83 ? -13.347 7.303 12.499 1.00 98.25 83 THR A CA 1
ATOM 635 C C . THR A 1 83 ? -14.366 6.987 11.412 1.00 98.25 83 THR A C 1
ATOM 637 O O . THR A 1 83 ? -15.541 6.752 11.694 1.00 98.25 83 THR A O 1
ATOM 640 N N . THR A 1 84 ? -13.913 6.884 10.170 1.00 98.31 84 THR A N 1
ATOM 641 C CA . THR A 1 84 ? -14.746 6.481 9.032 1.00 98.31 84 THR A CA 1
ATOM 642 C C . THR A 1 84 ? -14.326 5.103 8.549 1.00 98.31 84 THR A C 1
ATOM 644 O O . THR A 1 84 ? -13.137 4.811 8.451 1.00 98.31 84 THR A O 1
ATOM 647 N N . LYS A 1 85 ? -15.303 4.235 8.261 1.00 97.88 85 LYS A N 1
ATOM 648 C CA . LYS A 1 85 ? -15.054 2.918 7.662 1.00 97.88 85 LYS A CA 1
ATOM 649 C C . LYS A 1 85 ? -14.629 3.091 6.201 1.00 97.88 85 LYS A C 1
ATOM 651 O O . LYS A 1 85 ? -15.273 3.829 5.463 1.00 97.88 85 LYS A O 1
ATOM 656 N N . VAL A 1 86 ? -13.577 2.393 5.790 1.00 98.19 86 VAL A N 1
ATOM 657 C CA . VAL A 1 86 ? -13.145 2.331 4.389 1.00 98.19 86 VAL A CA 1
ATOM 658 C C . VAL A 1 86 ? -14.127 1.468 3.590 1.00 98.19 86 VAL A C 1
ATOM 660 O O . VAL A 1 86 ? -14.561 0.415 4.063 1.00 98.19 86 VAL A O 1
ATOM 663 N N . SER A 1 87 ? -14.489 1.922 2.387 1.00 96.75 87 SER A N 1
ATOM 664 C CA . SER A 1 87 ? -15.320 1.148 1.456 1.00 96.75 87 SER A CA 1
ATOM 665 C C . SER A 1 87 ? -14.588 -0.104 0.978 1.00 96.75 87 SER A C 1
ATOM 667 O O . SER A 1 87 ? -13.398 -0.042 0.682 1.00 96.75 87 SER A O 1
ATOM 669 N N . THR A 1 88 ? -15.297 -1.221 0.831 1.00 95.75 88 THR A N 1
ATOM 670 C CA . THR A 1 88 ? -14.745 -2.437 0.216 1.00 95.75 88 THR A CA 1
ATOM 671 C C . THR A 1 88 ? -14.693 -2.344 -1.309 1.00 95.75 88 THR A C 1
ATOM 673 O O . THR A 1 88 ? -13.966 -3.105 -1.931 1.00 95.75 88 THR A O 1
ATOM 676 N N . THR A 1 89 ? -15.380 -1.383 -1.935 1.00 96.62 89 THR A N 1
ATOM 677 C CA . THR A 1 89 ? -15.257 -1.134 -3.379 1.00 96.62 89 THR A CA 1
ATOM 678 C C . THR A 1 89 ? -13.830 -0.708 -3.717 1.00 96.62 89 THR A C 1
ATOM 680 O O . THR A 1 89 ? -13.305 0.223 -3.100 1.00 96.62 89 THR A O 1
ATOM 683 N N . VAL A 1 90 ? -13.211 -1.394 -4.679 1.00 94.94 90 VAL A N 1
ATOM 684 C CA . VAL A 1 90 ? -11.877 -1.054 -5.188 1.00 94.94 90 VAL A CA 1
ATOM 685 C C . VAL A 1 90 ? -11.928 0.329 -5.856 1.00 94.94 90 VAL A C 1
ATOM 687 O O . VAL A 1 90 ? -12.850 0.587 -6.636 1.00 94.94 90 VAL A O 1
ATOM 690 N N . PRO A 1 91 ? -10.994 1.248 -5.551 1.00 96.94 91 PRO A N 1
ATOM 691 C CA . PRO A 1 91 ? -10.969 2.563 -6.180 1.00 96.94 91 PRO A CA 1
ATOM 692 C C . PRO A 1 91 ? -10.675 2.480 -7.679 1.00 96.94 91 PRO A C 1
ATOM 694 O O . PRO A 1 91 ? -9.806 1.725 -8.103 1.00 96.94 91 PRO A O 1
ATOM 697 N N . GLY A 1 92 ? -11.359 3.302 -8.474 1.00 97.31 92 GLY A N 1
ATOM 698 C CA . GLY A 1 92 ? -11.031 3.485 -9.887 1.00 97.31 92 GLY A CA 1
ATOM 699 C C . GLY A 1 92 ? -9.873 4.465 -10.093 1.00 97.31 92 GLY A C 1
ATOM 700 O O . GLY A 1 92 ? -9.508 5.224 -9.192 1.00 97.31 92 GLY A O 1
ATOM 701 N N . LYS A 1 93 ? -9.343 4.510 -11.320 1.00 97.12 93 LYS A N 1
ATOM 702 C CA . LYS A 1 93 ? -8.203 5.364 -11.699 1.00 97.12 93 LYS A CA 1
ATOM 703 C C . LYS A 1 93 ? -8.415 6.843 -11.369 1.00 97.12 93 LYS A C 1
ATOM 705 O O . LYS A 1 93 ? -7.500 7.512 -10.908 1.00 97.12 93 LYS A O 1
ATOM 710 N N . SER A 1 94 ? -9.632 7.353 -11.555 1.00 97.50 94 SER A N 1
ATOM 711 C CA . SER A 1 94 ? -9.979 8.755 -11.280 1.00 97.50 94 SER A CA 1
ATOM 712 C C . SER A 1 94 ? -9.898 9.142 -9.799 1.00 97.50 94 SER A C 1
ATOM 714 O O . SER A 1 94 ? -9.958 10.325 -9.482 1.00 97.50 94 SER A O 1
ATOM 716 N N . SER A 1 95 ? -9.798 8.170 -8.888 1.00 97.94 95 SER A N 1
ATOM 717 C CA . SER A 1 95 ? -9.630 8.408 -7.451 1.00 97.94 95 SER A CA 1
ATOM 718 C C . SER A 1 95 ? -8.162 8.468 -7.019 1.00 97.94 95 SER A C 1
ATOM 720 O O . SER A 1 95 ? -7.895 8.790 -5.865 1.00 97.94 95 SER A O 1
ATOM 722 N N . VAL A 1 96 ? -7.220 8.144 -7.910 1.00 98.25 96 VAL A N 1
ATOM 723 C CA . VAL A 1 96 ? -5.790 8.093 -7.595 1.00 98.25 96 VAL A CA 1
ATOM 724 C C . VAL A 1 96 ? -5.241 9.487 -7.303 1.00 98.25 96 VAL A C 1
ATOM 726 O O . VAL A 1 96 ? -5.486 10.455 -8.021 1.00 98.25 96 VAL A O 1
ATOM 729 N N . TYR A 1 97 ? -4.435 9.564 -6.253 1.00 98.38 97 TYR A N 1
ATOM 730 C CA . TYR A 1 97 ? -3.729 10.758 -5.816 1.00 98.38 97 TYR A CA 1
ATOM 731 C C . TYR A 1 97 ? -2.349 10.834 -6.488 1.00 98.38 97 TYR A C 1
ATOM 733 O O . TYR A 1 97 ? -1.505 9.982 -6.229 1.00 98.38 97 TYR A O 1
ATOM 741 N N . SER A 1 98 ? -2.098 11.830 -7.344 1.00 96.88 98 SER A N 1
ATOM 742 C CA . SER A 1 98 ? -0.935 11.841 -8.258 1.00 96.88 98 SER A CA 1
ATOM 743 C C . SER A 1 98 ? -0.067 13.108 -8.233 1.00 96.88 98 SER A C 1
ATOM 745 O O . SER A 1 98 ? 0.702 13.346 -9.160 1.00 96.88 98 SER A O 1
ATOM 747 N N . GLY A 1 99 ? -0.174 13.946 -7.200 1.00 94.94 99 GLY A N 1
ATOM 748 C CA . GLY A 1 99 ? 0.592 15.193 -7.070 1.00 94.94 99 GLY A CA 1
ATOM 749 C C . GLY A 1 99 ? 1.953 15.032 -6.380 1.00 94.94 99 GLY A C 1
ATOM 750 O O . GLY A 1 99 ? 2.203 14.035 -5.695 1.00 94.94 99 GLY A O 1
ATOM 751 N N . ASN A 1 100 ? 2.804 16.059 -6.504 1.00 96.31 100 ASN A N 1
ATOM 752 C CA . ASN A 1 100 ? 4.069 16.184 -5.769 1.00 96.31 100 ASN A CA 1
ATOM 753 C C . ASN A 1 100 ? 3.836 16.738 -4.351 1.00 96.31 100 ASN A C 1
ATOM 755 O O . ASN A 1 100 ? 4.198 17.869 -4.035 1.00 96.31 100 ASN A O 1
ATOM 759 N N . GLN A 1 101 ? 3.167 15.961 -3.502 1.00 93.94 101 GLN A N 1
ATOM 760 C CA . GLN A 1 101 ? 2.837 16.354 -2.131 1.00 93.94 101 GLN A CA 1
ATOM 761 C C . GLN A 1 101 ? 2.782 15.141 -1.201 1.00 93.94 101 GLN A C 1
ATOM 763 O O . GLN A 1 101 ? 2.756 13.994 -1.646 1.00 93.94 101 GLN A O 1
ATOM 768 N N . SER A 1 102 ? 2.758 15.397 0.106 1.00 92.25 102 SER A N 1
ATOM 769 C CA . SER A 1 102 ? 2.606 14.350 1.115 1.00 92.25 102 SER A CA 1
ATOM 770 C C . SER A 1 102 ? 1.136 13.989 1.303 1.00 92.25 102 SER A C 1
ATOM 772 O O . SER A 1 102 ? 0.340 14.822 1.728 1.00 92.25 102 SER A O 1
ATOM 774 N N . TYR A 1 103 ? 0.798 12.727 1.052 1.00 96.00 103 TYR A N 1
ATOM 775 C CA . TYR A 1 103 ? -0.546 12.187 1.258 1.00 96.00 103 TYR A CA 1
ATOM 776 C C . TYR A 1 103 ? -0.697 11.515 2.627 1.00 96.00 103 TYR A C 1
ATOM 778 O O . TYR A 1 103 ? 0.257 10.930 3.155 1.00 96.00 103 TYR A O 1
ATOM 786 N N . LYS A 1 104 ? -1.904 11.573 3.195 1.00 96.06 104 LYS A N 1
ATOM 787 C CA . LYS A 1 104 ? -2.316 10.873 4.424 1.00 96.06 104 LYS A CA 1
ATOM 788 C C . LYS A 1 104 ? -2.447 9.375 4.162 1.00 96.06 104 LYS A C 1
ATOM 790 O O . LYS A 1 104 ? -2.683 8.963 3.031 1.00 96.06 104 LYS A O 1
ATOM 795 N N . GLN A 1 105 ? -2.363 8.535 5.197 1.00 97.06 105 GLN A N 1
ATOM 796 C CA . GLN A 1 105 ? -2.404 7.077 5.001 1.00 97.06 105 GLN A CA 1
ATOM 797 C C . GLN A 1 105 ? -3.661 6.601 4.248 1.00 97.06 105 GLN A C 1
ATOM 799 O O . GLN A 1 105 ? -3.553 5.743 3.379 1.00 97.06 105 GLN A O 1
ATOM 804 N N . ASN A 1 106 ? -4.841 7.166 4.523 1.00 97.69 106 ASN A N 1
ATOM 805 C CA . ASN A 1 106 ? -6.074 6.816 3.811 1.00 97.69 106 ASN A CA 1
ATOM 806 C C . ASN A 1 106 ? -6.054 7.187 2.317 1.00 97.69 106 ASN A C 1
ATOM 808 O O . ASN A 1 106 ? -6.683 6.498 1.523 1.00 97.69 106 ASN A O 1
ATOM 812 N N . GLU A 1 107 ? -5.329 8.235 1.933 1.00 98.12 107 GLU A N 1
ATOM 813 C CA . GLU A 1 107 ? -5.130 8.628 0.532 1.00 98.12 107 GLU A CA 1
ATOM 814 C C . GLU A 1 107 ? -4.124 7.681 -0.139 1.00 98.12 107 GLU A C 1
ATOM 816 O O . GLU A 1 107 ? -4.373 7.175 -1.230 1.00 98.12 107 GLU A O 1
ATOM 821 N N . ARG A 1 108 ? -3.044 7.316 0.570 1.00 98.31 108 ARG A N 1
ATOM 822 C CA . ARG A 1 108 ? -2.098 6.277 0.120 1.00 98.31 108 ARG A CA 1
ATOM 823 C C . ARG A 1 108 ? -2.785 4.928 -0.081 1.00 98.31 108 ARG A C 1
ATOM 825 O O . ARG A 1 108 ? -2.457 4.220 -1.026 1.00 98.31 108 ARG A O 1
ATOM 832 N N . LEU A 1 109 ? -3.758 4.582 0.769 1.00 98.62 109 LEU A N 1
ATOM 833 C CA . LEU A 1 109 ? -4.551 3.360 0.618 1.00 98.62 109 LEU A CA 1
ATOM 834 C C . LEU A 1 109 ? -5.322 3.348 -0.702 1.00 98.62 109 LEU A C 1
ATOM 836 O O . LEU A 1 109 ? -5.407 2.296 -1.320 1.00 98.62 109 LEU A O 1
ATOM 840 N N . VAL A 1 110 ? -5.850 4.484 -1.164 1.00 98.75 110 VAL A N 1
ATOM 841 C CA . VAL A 1 110 ? -6.544 4.540 -2.460 1.00 98.75 110 VAL A CA 1
ATOM 842 C C . VAL A 1 110 ? -5.612 4.100 -3.589 1.00 98.75 110 VAL A C 1
ATOM 844 O O . VAL A 1 110 ? -5.958 3.202 -4.357 1.00 98.75 110 VAL A O 1
ATOM 847 N N . ASN A 1 111 ? -4.398 4.647 -3.623 1.00 98.81 111 ASN A N 1
ATOM 848 C CA . ASN A 1 111 ? -3.396 4.277 -4.619 1.00 98.81 111 ASN A CA 1
ATOM 849 C C . ASN A 1 111 ? -2.915 2.833 -4.443 1.00 98.81 111 ASN A C 1
ATOM 851 O O . ASN A 1 111 ? -2.807 2.104 -5.423 1.00 98.81 111 ASN A O 1
ATOM 855 N N . ALA A 1 112 ? -2.669 2.392 -3.206 1.00 98.81 112 ALA A N 1
ATOM 856 C CA . ALA A 1 112 ? -2.217 1.033 -2.916 1.00 98.81 112 ALA A CA 1
ATOM 857 C C . ALA A 1 112 ? -3.220 -0.027 -3.396 1.00 98.81 112 ALA A C 1
ATOM 859 O O . ALA A 1 112 ? -2.820 -1.025 -3.992 1.00 98.81 112 ALA A O 1
ATOM 860 N N . ARG A 1 113 ? -4.521 0.211 -3.185 1.00 98.81 113 ARG A N 1
ATOM 861 C CA . ARG A 1 113 ? -5.596 -0.671 -3.660 1.00 98.81 113 ARG A CA 1
ATOM 862 C C . ARG A 1 113 ? -5.692 -0.679 -5.181 1.00 98.81 113 ARG A C 1
ATOM 864 O O . ARG A 1 113 ? -5.842 -1.747 -5.762 1.00 98.81 113 ARG A O 1
ATOM 871 N N . TYR A 1 114 ? -5.539 0.483 -5.820 1.00 98.88 114 TYR A N 1
ATOM 872 C CA . TYR A 1 114 ? -5.498 0.577 -7.280 1.00 98.88 114 TYR A CA 1
ATOM 873 C C . TYR A 1 114 ? -4.317 -0.208 -7.872 1.00 98.88 114 TYR A C 1
ATOM 875 O O . TYR A 1 114 ? -4.498 -1.021 -8.773 1.00 98.88 114 TYR A O 1
ATOM 883 N N . ILE A 1 115 ? -3.108 -0.019 -7.332 1.00 98.94 115 ILE A N 1
ATOM 884 C CA . ILE A 1 115 ? -1.900 -0.747 -7.753 1.00 98.94 115 ILE A CA 1
ATOM 885 C C . ILE A 1 115 ? -2.088 -2.251 -7.566 1.00 98.94 115 ILE A C 1
ATOM 887 O O . ILE A 1 115 ? -1.737 -3.036 -8.449 1.00 98.94 115 ILE A O 1
ATOM 891 N N . PHE A 1 116 ? -2.642 -2.655 -6.421 1.00 98.81 116 PHE A N 1
ATOM 892 C CA . PHE A 1 116 ? -2.904 -4.056 -6.137 1.00 98.81 116 PHE A CA 1
ATOM 893 C C . PHE A 1 116 ? -3.851 -4.664 -7.169 1.00 98.81 116 PHE A C 1
ATOM 895 O O . PHE A 1 116 ? -3.498 -5.664 -7.794 1.00 98.81 116 PHE A O 1
ATOM 902 N N . ASP A 1 117 ? -5.005 -4.042 -7.404 1.00 98.75 117 ASP A N 1
ATOM 903 C CA . ASP A 1 117 ? -5.980 -4.520 -8.383 1.00 98.75 117 ASP A CA 1
ATOM 904 C C . ASP A 1 117 ? -5.404 -4.559 -9.807 1.00 98.75 117 ASP A C 1
ATOM 906 O O . ASP A 1 117 ? -5.511 -5.577 -10.495 1.00 98.75 117 ASP A O 1
ATOM 910 N N . TYR A 1 118 ? -4.673 -3.519 -10.221 1.00 98.81 118 TYR A N 1
ATOM 911 C CA . TYR A 1 118 ? -3.993 -3.482 -11.516 1.00 98.81 118 TYR A CA 1
ATOM 912 C C . TYR A 1 118 ? -3.041 -4.678 -11.689 1.00 98.81 118 TYR A C 1
ATOM 914 O O . TYR A 1 118 ? -3.144 -5.428 -12.658 1.00 98.81 118 TYR A O 1
ATOM 922 N N . LEU A 1 119 ? -2.138 -4.921 -10.733 1.00 98.75 119 LEU A N 1
ATOM 923 C CA . LEU A 1 119 ? -1.148 -6.005 -10.829 1.00 98.75 119 LEU A CA 1
ATOM 924 C C . LEU A 1 119 ? -1.776 -7.404 -10.696 1.00 98.75 119 LEU A C 1
ATOM 926 O O . LEU A 1 119 ? -1.252 -8.385 -11.243 1.00 98.75 119 LEU A O 1
ATOM 930 N N . ARG A 1 120 ? -2.906 -7.515 -9.988 1.00 98.25 120 ARG A N 1
ATOM 931 C CA . ARG A 1 120 ? -3.699 -8.748 -9.874 1.00 98.25 120 ARG A CA 1
ATOM 932 C C . ARG A 1 120 ? -4.526 -9.043 -11.123 1.00 98.25 120 ARG A C 1
ATOM 934 O O . ARG A 1 120 ? -4.679 -10.222 -11.465 1.00 98.25 120 ARG A O 1
ATOM 941 N N . SER A 1 121 ? -5.025 -8.014 -11.804 1.00 98.06 121 SER A N 1
ATOM 942 C CA . SER A 1 121 ? -5.867 -8.134 -13.001 1.00 98.06 121 SER A CA 1
ATOM 943 C C . SER A 1 121 ? -5.084 -8.462 -14.275 1.00 98.06 121 SER A C 1
ATOM 945 O O . SER A 1 121 ? -5.678 -8.954 -15.236 1.00 98.06 121 SER A O 1
ATOM 947 N N . LEU A 1 122 ? -3.753 -8.301 -14.272 1.00 98.25 12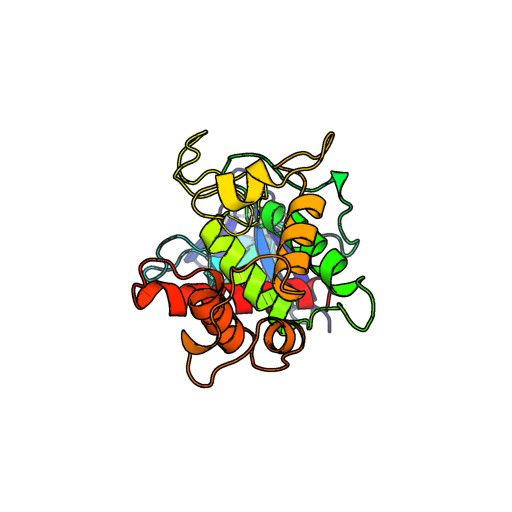2 LEU A N 1
ATOM 948 C CA . LEU A 1 122 ? -2.884 -8.760 -15.362 1.00 98.25 122 LEU A CA 1
ATOM 949 C C . LEU A 1 122 ? -3.140 -10.238 -15.730 1.00 98.25 122 LEU A C 1
ATOM 951 O O . LEU A 1 122 ? -3.628 -11.041 -14.924 1.00 98.25 122 LEU A O 1
ATOM 955 N N . SER A 1 123 ? -2.770 -10.615 -16.962 1.00 97.69 123 SER A N 1
ATOM 956 C CA . SER A 1 123 ? -2.875 -11.996 -17.460 1.00 97.69 123 SER A CA 1
ATOM 957 C C . SER A 1 123 ? -2.201 -12.989 -16.509 1.00 97.69 123 SER A C 1
ATOM 959 O O . SER A 1 123 ? -1.270 -12.634 -15.796 1.00 97.69 123 SER A O 1
ATOM 961 N N . SER A 1 124 ? -2.607 -14.262 -16.509 1.00 94.19 124 SER A N 1
ATOM 962 C CA . SER A 1 124 ? -2.031 -15.279 -15.606 1.00 94.19 124 SER A CA 1
ATOM 963 C C . SER A 1 124 ? -0.497 -15.350 -15.653 1.00 94.19 124 SER A C 1
ATOM 965 O O . SER A 1 124 ? 0.148 -15.524 -14.616 1.00 94.19 124 SER A O 1
ATOM 967 N N . THR A 1 125 ? 0.097 -15.131 -16.827 1.00 94.44 125 THR A N 1
ATOM 968 C CA . THR A 1 125 ? 1.551 -15.102 -17.024 1.00 94.44 125 THR A CA 1
ATOM 969 C C . THR A 1 125 ? 2.221 -13.859 -16.441 1.00 94.44 125 THR A C 1
ATOM 971 O O . THR A 1 125 ? 3.336 -13.971 -15.943 1.00 94.44 125 THR A O 1
ATOM 974 N N . LYS A 1 126 ? 1.547 -12.704 -16.374 1.00 97.38 126 LYS A N 1
ATOM 975 C CA . LYS A 1 126 ? 2.101 -11.448 -15.823 1.00 97.38 126 LYS A CA 1
ATOM 976 C C . LYS A 1 126 ? 1.639 -11.115 -14.404 1.00 97.38 126 LYS A C 1
ATOM 978 O O . LYS A 1 126 ? 2.336 -10.417 -13.691 1.00 97.38 126 LYS A O 1
ATOM 983 N N . ARG A 1 127 ? 0.526 -11.687 -13.952 1.00 98.12 127 ARG A N 1
ATOM 984 C CA . ARG A 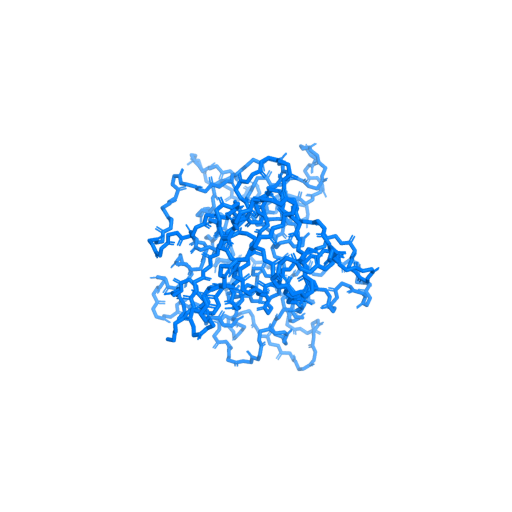1 127 ? -0.101 -11.480 -12.641 1.00 98.12 127 ARG A CA 1
ATOM 985 C C . ARG A 1 127 ? 0.862 -11.636 -11.473 1.00 98.12 127 ARG A C 1
ATOM 987 O O . ARG A 1 127 ? 1.472 -12.694 -11.326 1.00 98.12 127 ARG A O 1
ATOM 994 N N . TRP A 1 128 ? 0.929 -10.637 -10.606 1.00 98.81 128 TRP A N 1
ATOM 995 C CA . TRP A 1 128 ? 1.815 -10.677 -9.446 1.00 98.81 128 TRP A CA 1
ATOM 996 C C . TRP A 1 128 ? 1.171 -11.444 -8.282 1.00 98.81 128 TRP A C 1
ATOM 998 O O . TRP A 1 128 ? -0.059 -11.505 -8.155 1.00 98.81 128 TRP A O 1
ATOM 1008 N N . SER A 1 129 ? 1.992 -12.057 -7.431 1.00 98.75 129 SER A N 1
ATOM 1009 C CA . SER A 1 129 ? 1.557 -12.657 -6.173 1.00 98.75 129 SER A CA 1
ATOM 1010 C C . SER A 1 129 ? 1.181 -11.560 -5.178 1.00 98.75 129 SER A C 1
ATOM 1012 O O . SER A 1 129 ? 1.718 -10.453 -5.215 1.00 98.75 129 SER A O 1
ATOM 1014 N N . VAL A 1 130 ? 0.271 -11.876 -4.256 1.00 98.75 130 VAL A N 1
ATOM 1015 C CA . VAL A 1 130 ? -0.127 -10.959 -3.177 1.00 98.75 130 VAL A CA 1
ATOM 1016 C C . VAL A 1 130 ? 1.098 -10.470 -2.403 1.00 98.75 130 VAL A C 1
ATOM 1018 O O . VAL A 1 130 ? 1.261 -9.271 -2.190 1.00 98.75 130 VAL A O 1
ATOM 1021 N N . ASN A 1 131 ? 1.999 -11.389 -2.041 1.00 98.88 131 ASN A N 1
ATOM 1022 C CA . ASN A 1 131 ? 3.153 -11.050 -1.217 1.00 98.88 131 ASN A CA 1
ATOM 1023 C C . ASN A 1 131 ? 4.132 -10.122 -1.943 1.00 98.88 131 ASN A C 1
ATOM 1025 O O . ASN A 1 131 ? 4.667 -9.211 -1.314 1.00 98.88 131 ASN A O 1
ATOM 1029 N N . ALA A 1 132 ? 4.340 -10.329 -3.248 1.00 98.88 132 ALA A N 1
ATOM 1030 C CA . ALA A 1 132 ? 5.185 -9.462 -4.063 1.00 98.88 132 ALA A CA 1
ATOM 1031 C C . ALA A 1 132 ? 4.596 -8.049 -4.161 1.00 98.88 132 ALA A C 1
ATOM 1033 O O . ALA A 1 132 ? 5.307 -7.075 -3.937 1.00 98.88 132 ALA A O 1
ATOM 1034 N N . ILE A 1 133 ? 3.285 -7.926 -4.396 1.00 98.94 133 ILE A N 1
ATOM 1035 C CA . ILE A 1 133 ? 2.621 -6.618 -4.459 1.00 98.94 133 ILE A CA 1
ATOM 1036 C C . ILE A 1 133 ? 2.747 -5.880 -3.120 1.00 98.94 133 ILE A C 1
ATOM 1038 O O . ILE A 1 133 ? 3.183 -4.733 -3.097 1.00 98.94 133 ILE A O 1
ATOM 1042 N N . CYS A 1 134 ? 2.416 -6.520 -1.992 1.00 98.88 134 CYS A N 1
ATOM 1043 C CA . CYS A 1 134 ? 2.519 -5.880 -0.673 1.00 98.88 134 CYS A CA 1
ATOM 1044 C C . CYS A 1 134 ? 3.963 -5.478 -0.324 1.00 98.88 134 CYS A C 1
ATOM 1046 O O . CYS A 1 134 ? 4.185 -4.420 0.265 1.00 98.88 134 CYS A O 1
ATOM 1048 N N . ALA A 1 135 ? 4.948 -6.289 -0.721 1.00 98.81 135 ALA A N 1
ATOM 1049 C CA . ALA A 1 135 ? 6.367 -5.975 -0.581 1.00 98.81 135 ALA A CA 1
ATOM 1050 C C . ALA A 1 135 ? 6.795 -4.748 -1.399 1.00 98.81 135 ALA A C 1
ATOM 1052 O O . ALA A 1 135 ? 7.510 -3.884 -0.881 1.00 98.81 135 ALA A O 1
ATOM 1053 N N . THR A 1 136 ? 6.334 -4.642 -2.645 1.00 98.88 136 THR A N 1
ATOM 1054 C CA . THR A 1 136 ? 6.558 -3.464 -3.488 1.00 98.88 136 THR A CA 1
ATOM 1055 C C . THR A 1 136 ? 5.861 -2.228 -2.916 1.00 98.88 136 THR A C 1
ATOM 1057 O O . THR A 1 136 ? 6.495 -1.183 -2.818 1.00 98.88 136 THR A O 1
ATOM 1060 N N . LEU A 1 137 ? 4.617 -2.336 -2.434 1.00 98.81 137 LEU A N 1
ATOM 1061 C CA . LEU A 1 137 ? 3.899 -1.224 -1.789 1.00 98.81 137 LEU A CA 1
ATOM 1062 C C . LEU A 1 137 ? 4.634 -0.689 -0.552 1.00 98.81 137 LEU A C 1
ATOM 1064 O O . LEU A 1 137 ? 4.714 0.523 -0.359 1.00 98.81 137 LEU A O 1
ATOM 1068 N N . GLY A 1 138 ? 5.218 -1.576 0.261 1.00 97.56 138 GLY A N 1
ATOM 1069 C CA . GLY A 1 138 ? 6.036 -1.174 1.408 1.00 97.56 138 GLY A CA 1
ATOM 1070 C C . GLY A 1 138 ? 7.261 -0.339 1.021 1.00 97.56 138 GLY A C 1
ATOM 1071 O O . GLY A 1 138 ? 7.631 0.575 1.758 1.00 97.56 138 GLY A O 1
ATOM 1072 N N . ASN A 1 139 ? 7.856 -0.616 -0.144 1.00 97.88 139 ASN A N 1
ATOM 1073 C CA . ASN A 1 139 ? 8.950 0.175 -0.709 1.00 97.88 139 ASN A CA 1
ATOM 1074 C C . ASN A 1 139 ? 8.442 1.484 -1.325 1.00 97.88 139 ASN A C 1
ATOM 1076 O O . ASN A 1 139 ? 8.937 2.544 -0.959 1.00 97.88 139 ASN A O 1
ATOM 1080 N N . MET A 1 140 ? 7.390 1.439 -2.146 1.00 98.50 140 MET A N 1
ATOM 1081 C CA . MET A 1 140 ? 6.778 2.632 -2.745 1.00 98.50 140 MET A CA 1
ATOM 1082 C C . MET A 1 140 ? 6.315 3.653 -1.699 1.00 98.50 140 MET A C 1
ATOM 1084 O O . MET A 1 140 ? 6.356 4.855 -1.946 1.00 98.50 140 MET A O 1
ATOM 1088 N N . GLU A 1 141 ? 5.876 3.220 -0.513 1.00 96.94 141 GLU A N 1
ATOM 1089 C CA . GLU A 1 141 ? 5.546 4.173 0.550 1.00 96.94 141 GLU A CA 1
ATOM 1090 C C . GLU A 1 141 ? 6.777 4.927 1.060 1.00 96.94 141 GLU A C 1
ATOM 1092 O O . GLU A 1 141 ? 6.671 6.119 1.339 1.00 96.94 141 GLU A O 1
ATOM 1097 N N . ALA A 1 142 ? 7.923 4.251 1.159 1.00 93.69 142 ALA A N 1
ATOM 1098 C CA . ALA A 1 142 ? 9.192 4.863 1.546 1.00 93.69 142 ALA A CA 1
ATOM 1099 C C . ALA A 1 142 ? 9.703 5.830 0.478 1.00 93.69 142 ALA A C 1
ATOM 1101 O O . ALA A 1 142 ? 10.161 6.915 0.814 1.00 93.69 142 ALA A O 1
ATOM 1102 N N . GLU A 1 143 ? 9.585 5.438 -0.789 1.00 95.50 143 GLU A N 1
ATOM 1103 C CA . GLU A 1 143 ? 10.091 6.218 -1.917 1.00 95.50 143 GLU A CA 1
ATOM 1104 C C . GLU A 1 143 ? 9.220 7.436 -2.230 1.00 95.50 143 GLU A C 1
ATOM 1106 O O . GLU A 1 143 ? 9.712 8.537 -2.462 1.00 95.50 143 GLU A O 1
ATOM 1111 N N . SER A 1 144 ? 7.899 7.257 -2.241 1.00 97.06 144 SER A N 1
ATOM 1112 C CA . SER A 1 144 ? 6.990 8.267 -2.784 1.00 97.06 144 SER A CA 1
ATOM 1113 C C . SER A 1 144 ? 5.768 8.548 -1.929 1.00 97.06 144 SER A C 1
ATOM 1115 O O . SER A 1 144 ? 4.988 9.436 -2.259 1.00 97.06 144 SER A O 1
ATOM 1117 N N . GLY A 1 145 ? 5.541 7.802 -0.847 1.00 96.69 145 GLY A N 1
ATOM 1118 C CA . GLY A 1 145 ? 4.219 7.767 -0.229 1.00 96.69 145 GLY A CA 1
ATOM 1119 C C . GLY A 1 145 ? 3.165 7.175 -1.173 1.00 96.69 145 GLY A C 1
ATOM 1120 O O . GLY A 1 145 ? 1.996 7.531 -1.065 1.00 96.69 145 GLY A O 1
ATOM 1121 N N . ILE A 1 146 ? 3.567 6.285 -2.090 1.00 98.25 146 ILE A N 1
ATOM 1122 C CA . ILE A 1 146 ? 2.698 5.614 -3.072 1.00 98.25 146 ILE A CA 1
ATOM 1123 C C . ILE A 1 146 ? 1.988 6.608 -4.012 1.00 98.25 146 ILE A C 1
ATOM 1125 O O . ILE A 1 146 ? 0.877 6.350 -4.466 1.00 98.25 146 ILE A O 1
ATOM 1129 N N . THR A 1 147 ? 2.587 7.763 -4.318 1.00 98.12 147 THR A N 1
ATOM 1130 C CA . THR A 1 147 ? 2.070 8.669 -5.363 1.00 98.12 147 THR A CA 1
ATOM 1131 C C . THR A 1 147 ? 2.945 8.603 -6.615 1.00 98.12 147 THR A C 1
ATOM 1133 O O . THR A 1 147 ? 4.169 8.703 -6.514 1.00 98.12 147 THR A O 1
ATOM 1136 N N . PRO A 1 148 ? 2.352 8.502 -7.819 1.00 98.38 148 PRO A N 1
ATOM 1137 C CA . PRO A 1 148 ? 3.102 8.592 -9.069 1.00 98.38 148 PRO A CA 1
ATOM 1138 C C . PRO A 1 148 ? 3.655 10.004 -9.339 1.00 98.38 148 PRO A C 1
ATOM 1140 O O . PRO A 1 148 ? 4.441 10.182 -10.261 1.00 98.38 148 PRO A O 1
ATOM 1143 N N . GLY A 1 149 ? 3.269 11.027 -8.572 1.00 97.88 149 GLY A N 1
ATOM 1144 C CA . GLY A 1 149 ? 3.686 12.414 -8.809 1.00 97.88 149 GLY A CA 1
ATOM 1145 C C . GLY A 1 149 ? 4.895 12.904 -8.029 1.00 97.88 149 GLY A C 1
ATOM 1146 O O . GLY A 1 149 ? 5.210 14.091 -8.117 1.00 97.88 149 GLY A O 1
ATOM 1147 N N . LYS A 1 150 ? 5.524 12.059 -7.206 1.00 97.69 150 LYS A N 1
ATOM 1148 C CA . LYS A 1 150 ? 6.569 12.512 -6.286 1.00 97.69 150 LYS A CA 1
ATOM 1149 C C . LYS A 1 150 ? 7.872 12.815 -7.018 1.00 97.69 150 LYS A C 1
ATOM 1151 O O . LYS A 1 150 ? 8.408 11.941 -7.691 1.00 97.69 150 LYS A O 1
ATOM 1156 N N . TRP A 1 151 ? 8.410 14.006 -6.784 1.00 97.81 151 TRP A N 1
ATOM 1157 C CA . TRP A 1 151 ? 9.812 14.329 -7.038 1.00 97.81 151 TRP A CA 1
ATOM 1158 C C . TRP A 1 151 ? 10.615 14.237 -5.735 1.00 97.81 151 TRP A C 1
ATOM 1160 O O . TRP A 1 151 ? 10.126 14.686 -4.691 1.00 97.81 151 TRP A O 1
ATOM 1170 N N . GLU A 1 152 ? 11.838 13.710 -5.796 1.00 94.75 152 GLU A N 1
ATOM 1171 C CA . GLU A 1 152 ? 12.819 13.811 -4.704 1.00 94.75 152 GLU A CA 1
ATOM 1172 C C . GLU A 1 152 ? 13.202 15.284 -4.491 1.00 94.75 152 GLU A C 1
ATOM 1174 O O . GLU A 1 152 ? 13.083 15.816 -3.386 1.00 94.75 152 GLU A O 1
ATOM 1179 N N . VAL A 1 153 ? 13.574 15.956 -5.585 1.00 95.25 153 VAL A N 1
ATOM 1180 C CA . VAL A 1 153 ? 13.779 17.405 -5.678 1.00 95.25 153 VAL A CA 1
ATOM 1181 C C . VAL A 1 153 ? 12.888 17.926 -6.812 1.00 95.25 153 VAL A C 1
ATOM 1183 O O . VAL A 1 153 ? 12.950 17.370 -7.910 1.00 95.25 153 VAL A O 1
ATOM 1186 N N . PRO A 1 154 ? 12.020 18.931 -6.573 1.00 94.12 154 PRO A N 1
ATOM 1187 C CA . PRO A 1 154 ? 11.051 19.387 -7.569 1.00 94.12 154 PRO A CA 1
ATOM 1188 C C . PRO A 1 154 ? 11.697 19.746 -8.910 1.00 94.12 154 PRO A C 1
ATOM 1190 O O . PRO A 1 154 ? 12.576 20.598 -8.948 1.00 94.12 154 PRO A O 1
ATOM 1193 N N . GLU A 1 155 ? 11.216 19.112 -9.984 1.00 91.06 155 GLU A N 1
ATOM 1194 C CA . GLU A 1 155 ? 11.621 19.384 -11.375 1.00 91.06 155 GLU A CA 1
ATOM 1195 C C . GLU A 1 155 ? 13.127 19.224 -11.652 1.00 91.06 155 GLU A C 1
ATOM 1197 O O . GLU A 1 155 ? 13.648 19.782 -12.613 1.00 91.06 155 GLU A O 1
ATOM 1202 N N . GLU A 1 156 ? 13.824 18.433 -10.833 1.00 95.12 156 GLU A N 1
ATOM 1203 C CA . GLU A 1 156 ? 15.238 18.119 -11.022 1.00 95.12 156 GLU A CA 1
ATOM 1204 C C . GLU A 1 156 ? 15.393 16.720 -11.629 1.00 95.12 156 GLU A C 1
ATOM 1206 O O . GLU A 1 156 ? 15.296 15.695 -10.949 1.00 95.12 156 GLU A O 1
ATOM 1211 N N . ASP A 1 157 ? 15.669 16.683 -12.927 1.00 94.19 157 ASP A N 1
ATOM 1212 C CA . ASP A 1 157 ? 15.742 15.459 -13.727 1.00 94.19 157 ASP A CA 1
ATOM 1213 C C . ASP A 1 157 ? 16.864 14.499 -13.297 1.00 94.19 157 ASP A C 1
ATOM 1215 O O . ASP A 1 157 ? 16.770 13.289 -13.526 1.00 94.19 157 ASP A O 1
ATOM 1219 N N . SER A 1 158 ? 17.914 15.004 -12.638 1.00 96.38 158 SER A N 1
ATOM 1220 C CA . SER A 1 158 ? 18.994 14.168 -12.096 1.00 96.38 158 SER A CA 1
ATOM 1221 C C . SER A 1 158 ? 18.595 13.373 -10.843 1.00 96.38 158 SER A C 1
ATOM 1223 O O . SER A 1 158 ? 19.343 12.490 -10.412 1.00 96.38 158 SER A O 1
ATOM 1225 N N . LYS A 1 159 ? 17.425 13.665 -10.264 1.00 96.69 159 LYS A N 1
ATOM 1226 C CA . LYS A 1 159 ? 16.916 13.097 -9.008 1.00 96.69 159 LYS A CA 1
ATOM 1227 C C . LYS A 1 159 ? 15.755 12.130 -9.237 1.00 96.69 159 LYS A C 1
ATOM 1229 O O . LYS A 1 159 ? 15.381 11.865 -10.378 1.00 96.69 159 LYS A O 1
ATOM 1234 N N . GLY A 1 160 ? 15.235 11.542 -8.160 1.00 97.25 160 GLY A N 1
ATOM 1235 C CA . GLY A 1 160 ? 14.162 10.552 -8.216 1.00 97.25 160 GLY A CA 1
ATOM 1236 C C . GLY A 1 160 ? 12.797 11.108 -8.635 1.00 97.25 160 GLY A C 1
ATOM 1237 O O . GLY A 1 160 ? 12.394 12.203 -8.229 1.00 97.25 160 GLY A O 1
ATOM 1238 N N . PHE A 1 161 ? 12.048 10.316 -9.412 1.00 98.38 161 PHE A N 1
ATOM 1239 C CA . PHE A 1 161 ? 10.651 10.600 -9.757 1.00 98.38 161 PHE A CA 1
ATOM 1240 C C . PHE A 1 161 ? 9.739 9.362 -9.689 1.00 98.38 161 PHE A C 1
ATOM 1242 O O . PHE A 1 161 ? 10.137 8.250 -10.035 1.00 98.38 161 PHE A O 1
ATOM 1249 N N . GLY A 1 162 ? 8.477 9.568 -9.306 1.00 98.31 162 GLY A N 1
ATOM 1250 C CA . GLY A 1 162 ? 7.404 8.576 -9.404 1.00 98.31 162 GLY A CA 1
ATOM 1251 C C . GLY A 1 162 ? 7.334 7.587 -8.241 1.00 98.31 162 GLY A C 1
ATOM 1252 O O . GLY A 1 162 ? 7.982 7.770 -7.210 1.00 98.31 162 GLY A O 1
ATOM 1253 N N . LEU A 1 163 ? 6.525 6.534 -8.418 1.00 98.62 163 LEU A N 1
ATOM 1254 C CA . LEU A 1 163 ? 6.166 5.549 -7.387 1.00 98.62 163 LEU A CA 1
ATOM 1255 C C . LEU A 1 163 ? 7.379 4.941 -6.672 1.00 98.62 163 LEU A C 1
ATOM 1257 O O . LEU A 1 163 ? 7.328 4.716 -5.463 1.00 98.62 163 LEU A O 1
ATOM 1261 N N . VAL A 1 164 ? 8.435 4.682 -7.439 1.00 98.19 164 VAL A N 1
ATOM 1262 C CA . VAL A 1 164 ? 9.663 3.973 -7.043 1.00 98.19 164 VAL A CA 1
ATOM 1263 C C . VAL A 1 164 ? 10.907 4.847 -7.221 1.00 98.19 164 VAL A C 1
ATOM 1265 O O . VAL A 1 164 ? 12.010 4.335 -7.334 1.00 98.19 164 VAL A O 1
ATOM 1268 N N . GLN A 1 165 ? 10.722 6.168 -7.339 1.00 97.62 165 GLN A N 1
ATOM 1269 C CA . GLN A 1 165 ? 11.813 7.143 -7.463 1.00 97.62 165 GLN A CA 1
ATOM 1270 C C . GLN A 1 165 ? 12.882 6.736 -8.498 1.00 97.62 165 GLN A C 1
ATOM 1272 O O . GLN A 1 165 ? 14.073 6.662 -8.189 1.00 97.62 165 GLN A O 1
ATOM 1277 N N . TRP A 1 166 ? 12.473 6.488 -9.754 1.00 98.31 166 TRP A N 1
ATOM 1278 C CA . TRP A 1 166 ? 13.432 6.219 -10.834 1.00 98.31 166 TRP A CA 1
ATOM 1279 C C . TRP A 1 166 ? 14.483 7.324 -10.863 1.00 98.31 166 TRP A C 1
ATOM 1281 O O . TRP A 1 166 ? 14.136 8.495 -10.999 1.00 98.31 166 TRP A O 1
ATOM 1291 N N . THR A 1 167 ? 15.751 6.936 -10.711 1.00 96.62 167 THR A N 1
ATOM 1292 C CA . THR A 1 167 ? 16.861 7.879 -10.548 1.00 96.62 167 THR A CA 1
ATOM 1293 C C . THR A 1 167 ? 17.988 7.573 -11.546 1.00 96.62 167 THR A C 1
ATOM 1295 O O . THR A 1 167 ? 18.510 6.443 -11.559 1.00 96.62 167 THR A O 1
ATOM 1298 N N . PRO A 1 168 ? 18.394 8.543 -12.392 1.00 97.12 168 PRO A N 1
ATOM 1299 C CA . PRO A 1 168 ? 17.734 9.840 -12.617 1.00 97.12 168 PRO A CA 1
ATOM 1300 C C . PRO A 1 168 ? 16.321 9.675 -13.209 1.00 97.12 168 PRO A C 1
ATOM 1302 O O . PRO A 1 168 ? 16.038 8.653 -13.845 1.00 97.12 168 PRO A O 1
ATOM 1305 N N . ALA A 1 169 ? 15.454 10.674 -13.025 1.00 97.69 169 ALA A N 1
ATOM 1306 C CA . ALA A 1 169 ? 14.064 10.673 -13.488 1.00 97.69 169 ALA A CA 1
ATOM 1307 C C . ALA A 1 169 ? 13.936 10.448 -15.004 1.00 97.69 169 ALA A C 1
ATOM 1309 O O . ALA A 1 169 ? 12.996 9.789 -15.462 1.00 97.69 169 ALA A O 1
ATOM 1310 N N . THR A 1 170 ? 14.917 10.917 -15.780 1.00 97.19 170 THR A N 1
ATOM 1311 C CA . THR A 1 170 ? 15.003 10.744 -17.242 1.00 97.19 170 THR A CA 1
ATOM 1312 C C . THR A 1 170 ? 14.940 9.285 -17.687 1.00 97.19 170 THR A C 1
ATOM 1314 O O . THR A 1 170 ? 14.360 8.997 -18.728 1.00 97.19 170 THR A O 1
ATOM 1317 N N . LYS A 1 171 ? 15.390 8.324 -16.860 1.00 96.06 171 LYS A N 1
ATOM 1318 C CA . LYS A 1 171 ? 15.253 6.878 -17.146 1.00 96.06 171 LYS A CA 1
ATOM 1319 C C . LYS A 1 171 ? 13.814 6.432 -17.408 1.00 96.06 171 LYS A C 1
ATOM 1321 O O . LYS A 1 171 ? 13.609 5.385 -18.031 1.00 96.06 171 LYS A O 1
ATOM 1326 N N . PHE A 1 172 ? 12.848 7.155 -16.849 1.00 97.75 172 PHE A N 1
ATOM 1327 C CA . PHE A 1 172 ? 11.424 6.938 -17.051 1.00 97.75 172 PHE A CA 1
ATOM 1328 C C . PHE A 1 172 ? 10.815 8.006 -17.964 1.00 97.75 172 PHE A C 1
ATOM 1330 O O . PHE A 1 172 ? 10.072 7.653 -18.876 1.00 97.75 172 PHE A O 1
ATOM 1337 N N . ILE A 1 173 ? 11.117 9.288 -17.730 1.00 97.19 173 ILE A N 1
ATOM 1338 C CA . ILE A 1 173 ? 10.466 10.405 -18.432 1.00 97.19 173 ILE A CA 1
ATOM 1339 C C . ILE A 1 173 ? 10.783 10.400 -19.935 1.00 97.19 173 ILE A C 1
ATOM 1341 O O . ILE A 1 173 ? 9.872 10.615 -20.733 1.00 97.19 173 ILE A O 1
ATOM 1345 N N . ASP A 1 174 ? 12.018 10.084 -20.331 1.00 96.81 174 ASP A N 1
ATOM 1346 C CA . ASP A 1 174 ? 12.432 10.102 -21.744 1.00 96.81 174 ASP A CA 1
ATOM 1347 C C . ASP A 1 174 ? 11.791 8.963 -22.561 1.00 96.81 174 ASP A C 1
ATOM 1349 O O . ASP A 1 174 ? 11.754 9.004 -23.788 1.00 96.81 174 ASP A O 1
ATOM 1353 N N . GLU A 1 175 ? 11.246 7.952 -21.881 1.00 96.44 175 GLU A N 1
ATOM 1354 C CA . GLU A 1 175 ? 10.625 6.762 -22.474 1.00 96.44 175 GLU A CA 1
ATOM 1355 C C . GLU A 1 175 ? 9.095 6.892 -22.619 1.00 96.44 175 GLU A C 1
ATOM 1357 O O . GLU A 1 175 ? 8.407 5.937 -23.001 1.00 96.44 175 GLU A O 1
ATOM 1362 N N . LEU A 1 176 ? 8.537 8.063 -22.293 1.00 97.31 176 LEU A N 1
ATOM 1363 C CA . LEU A 1 176 ? 7.111 8.346 -22.432 1.00 97.31 176 LEU A CA 1
ATOM 1364 C C . LEU A 1 176 ? 6.711 8.472 -23.901 1.00 97.31 176 LEU A C 1
ATOM 1366 O O . LEU A 1 176 ? 7.361 9.144 -24.702 1.00 97.31 176 LEU A O 1
ATOM 1370 N N . LYS A 1 177 ? 5.580 7.862 -24.258 1.00 97.00 177 LYS A N 1
ATOM 1371 C CA . LYS A 1 177 ? 5.019 7.992 -25.608 1.00 97.00 177 LYS A CA 1
ATOM 1372 C C . LYS A 1 177 ? 4.234 9.300 -25.750 1.00 97.00 177 LYS A C 1
ATOM 1374 O O . LYS A 1 177 ? 3.729 9.820 -24.752 1.00 97.00 177 LYS A O 1
ATOM 1379 N N . PRO A 1 178 ? 4.043 9.815 -26.982 1.00 97.19 178 PRO A N 1
ATOM 1380 C CA . PRO A 1 178 ? 3.180 10.969 -27.213 1.00 97.19 178 PRO A CA 1
ATOM 1381 C C . PRO A 1 178 ? 1.794 10.784 -26.578 1.00 97.19 178 PRO A C 1
ATOM 1383 O O . PRO A 1 178 ? 1.114 9.791 -26.834 1.00 97.19 178 PRO A O 1
ATOM 1386 N N . GLY A 1 179 ? 1.386 11.745 -25.746 1.00 96.38 179 GLY A N 1
ATOM 1387 C CA . GLY A 1 179 ? 0.110 11.721 -25.021 1.00 96.38 179 GLY A CA 1
ATOM 1388 C C . GLY A 1 179 ? 0.139 11.015 -23.660 1.00 96.38 179 GLY A C 1
ATOM 1389 O O . GLY A 1 179 ? -0.854 11.079 -22.938 1.00 96.38 179 GLY A O 1
ATOM 1390 N N . GLU A 1 180 ? 1.248 10.380 -23.271 1.00 97.94 180 GLU A N 1
ATOM 1391 C CA . GLU A 1 180 ? 1.400 9.805 -21.932 1.00 97.94 180 GLU A CA 1
ATOM 1392 C C . GLU A 1 180 ? 1.797 10.872 -20.911 1.00 97.94 180 GLU A C 1
ATOM 1394 O O . GLU A 1 180 ? 2.621 11.747 -21.174 1.00 97.94 180 GLU A O 1
ATOM 1399 N N . SER A 1 181 ? 1.221 10.782 -19.711 1.00 97.81 181 SER A N 1
ATOM 1400 C CA . SER A 1 181 ? 1.614 11.629 -18.587 1.00 97.81 181 SER A CA 1
ATOM 1401 C C . SER A 1 181 ? 2.563 10.879 -17.663 1.00 97.81 181 SER A C 1
ATOM 1403 O O . SER A 1 181 ? 2.276 9.757 -17.243 1.00 97.81 181 SER A O 1
ATOM 1405 N N . LYS A 1 182 ? 3.647 11.545 -17.250 1.00 97.62 182 LYS A N 1
ATOM 1406 C CA . LYS A 1 182 ? 4.576 11.020 -16.241 1.00 97.62 182 LYS A CA 1
ATOM 1407 C C . LYS A 1 182 ? 3.895 10.725 -14.905 1.00 97.62 182 LYS A C 1
ATOM 1409 O O . LYS A 1 182 ? 4.326 9.821 -14.205 1.00 97.62 182 LYS A O 1
ATOM 1414 N N . THR A 1 183 ? 2.831 11.448 -14.552 1.00 97.94 183 THR A N 1
ATOM 1415 C CA . THR A 1 183 ? 2.084 11.254 -13.295 1.00 97.94 183 THR A CA 1
ATOM 1416 C C . THR A 1 183 ? 0.937 10.248 -13.419 1.00 97.94 183 THR A C 1
ATOM 1418 O O . THR A 1 183 ? 0.225 10.015 -12.441 1.00 97.94 183 THR A O 1
ATOM 1421 N N . ASP A 1 184 ? 0.733 9.647 -14.597 1.00 98.44 184 ASP A N 1
ATOM 1422 C CA . ASP A 1 184 ? -0.259 8.591 -14.776 1.00 98.44 184 ASP A CA 1
ATOM 1423 C C . ASP A 1 184 ? 0.243 7.287 -14.140 1.00 98.44 184 ASP A C 1
ATOM 1425 O O . ASP A 1 1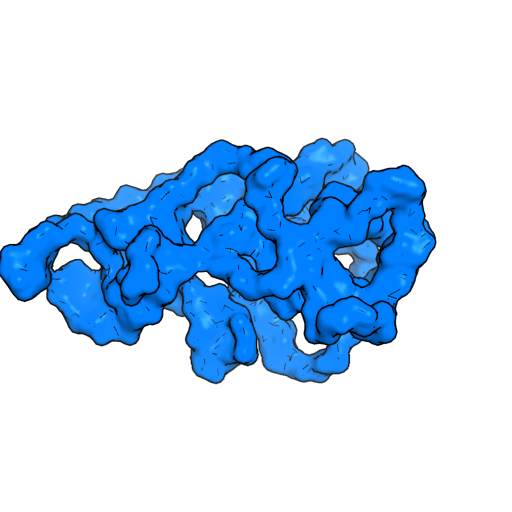84 ? 1.285 6.735 -14.505 1.00 98.44 184 ASP A O 1
ATOM 1429 N N . ILE A 1 185 ? -0.525 6.784 -13.176 1.00 98.75 185 ILE A N 1
ATOM 1430 C CA . ILE A 1 185 ? -0.205 5.561 -12.447 1.00 98.75 185 ILE A CA 1
ATOM 1431 C C . ILE A 1 185 ? -0.142 4.329 -13.363 1.00 98.75 185 ILE A C 1
ATOM 1433 O O . ILE A 1 185 ? 0.714 3.475 -13.153 1.00 98.75 185 ILE A O 1
ATOM 1437 N N . ASP A 1 186 ? -0.964 4.250 -14.415 1.00 98.69 186 ASP A N 1
ATOM 1438 C CA . ASP A 1 186 ? -0.955 3.105 -15.337 1.00 98.69 186 ASP A CA 1
ATOM 1439 C C . ASP A 1 186 ? 0.319 3.093 -16.179 1.00 98.69 186 ASP A C 1
ATOM 1441 O O . ASP A 1 186 ? 0.892 2.036 -16.440 1.00 98.69 186 ASP A O 1
ATOM 1445 N N . VAL A 1 187 ? 0.786 4.276 -16.586 1.00 98.69 187 VAL A N 1
ATOM 1446 C CA . VAL A 1 187 ? 2.031 4.446 -17.345 1.00 98.69 187 VAL A CA 1
ATOM 1447 C C . VAL A 1 187 ? 3.218 3.967 -16.507 1.00 98.69 187 VAL A C 1
ATOM 1449 O O . VAL A 1 187 ? 4.053 3.205 -16.997 1.00 98.69 187 VAL A O 1
ATOM 1452 N N . GLN A 1 188 ? 3.251 4.325 -15.221 1.00 98.81 188 GLN A N 1
ATOM 1453 C CA . GLN A 1 188 ? 4.284 3.869 -14.289 1.00 98.81 188 GLN A CA 1
ATOM 1454 C C . GLN A 1 188 ? 4.199 2.366 -13.988 1.00 98.81 188 GLN A C 1
ATOM 1456 O O . GLN A 1 188 ? 5.219 1.679 -14.003 1.00 98.81 188 GLN A O 1
ATOM 1461 N N . LEU A 1 189 ? 3.002 1.807 -13.790 1.00 98.81 189 LEU A N 1
ATOM 1462 C CA . LEU A 1 189 ? 2.836 0.362 -13.586 1.00 98.81 189 LEU A CA 1
ATOM 1463 C C . LEU A 1 189 ? 3.200 -0.442 -14.842 1.00 98.81 189 LEU A C 1
ATOM 1465 O O . LEU A 1 189 ? 3.811 -1.508 -14.747 1.00 98.81 189 LEU A O 1
ATOM 1469 N N . ARG A 1 190 ? 2.900 0.085 -16.034 1.00 98.38 190 ARG A N 1
ATOM 1470 C CA . ARG A 1 190 ? 3.350 -0.489 -17.307 1.00 98.38 190 ARG A CA 1
ATOM 1471 C C . ARG A 1 190 ? 4.870 -0.425 -17.447 1.00 98.38 190 ARG A C 1
ATOM 1473 O O . ARG A 1 190 ? 5.447 -1.388 -17.951 1.00 98.38 190 ARG A O 1
ATOM 1480 N N . ARG A 1 191 ? 5.522 0.652 -16.992 1.00 98.56 191 ARG A N 1
ATOM 1481 C CA . ARG A 1 191 ? 6.990 0.731 -16.942 1.00 98.56 191 ARG A CA 1
ATOM 1482 C C . ARG A 1 191 ? 7.578 -0.375 -16.062 1.00 98.56 191 ARG A C 1
ATOM 1484 O O . ARG A 1 191 ? 8.443 -1.105 -16.539 1.00 98.56 191 ARG A O 1
ATOM 1491 N N . ILE A 1 192 ? 7.061 -0.556 -14.847 1.00 98.75 192 ILE A N 1
ATOM 1492 C CA . ILE A 1 192 ? 7.517 -1.618 -13.932 1.00 98.75 192 ILE A CA 1
ATOM 1493 C C . ILE A 1 192 ? 7.323 -3.001 -14.570 1.00 98.75 192 ILE A C 1
ATOM 1495 O O . ILE A 1 192 ? 8.220 -3.840 -14.537 1.00 98.75 192 ILE A O 1
ATOM 1499 N N . GLN A 1 193 ? 6.183 -3.251 -15.221 1.00 98.56 193 GLN A N 1
ATOM 1500 C CA . GLN A 1 193 ? 5.971 -4.524 -15.913 1.00 98.56 193 GLN A CA 1
ATOM 1501 C C . GLN A 1 193 ? 6.937 -4.718 -17.096 1.00 98.56 193 GLN A C 1
ATOM 1503 O O . GLN A 1 193 ? 7.399 -5.833 -17.322 1.00 98.56 193 GLN A O 1
ATOM 1508 N N . ALA A 1 194 ? 7.283 -3.660 -17.833 1.00 98.25 194 ALA A N 1
ATOM 1509 C CA . ALA A 1 194 ? 8.278 -3.736 -18.904 1.00 98.25 194 ALA A CA 1
ATOM 1510 C C . ALA A 1 194 ? 9.693 -4.042 -18.369 1.00 98.25 194 ALA A C 1
ATOM 1512 O O . ALA A 1 194 ? 10.468 -4.721 -19.042 1.00 98.25 194 ALA A O 1
ATOM 1513 N N . GLU A 1 195 ? 10.027 -3.601 -17.153 1.00 98.56 195 GLU A N 1
ATOM 1514 C CA . GLU A 1 195 ? 11.267 -3.977 -16.454 1.00 98.56 195 GLU A CA 1
ATOM 1515 C C . GLU A 1 195 ? 11.261 -5.448 -16.015 1.00 98.56 195 GLU A C 1
ATOM 1517 O O . GLU A 1 195 ? 12.284 -6.122 -16.137 1.00 98.56 195 GLU A O 1
ATOM 1522 N N . VAL A 1 196 ? 10.115 -5.981 -15.571 1.00 98.50 196 VAL A N 1
ATOM 1523 C CA . VAL A 1 196 ? 9.948 -7.426 -15.312 1.00 98.50 196 VAL A CA 1
ATOM 1524 C C . VAL A 1 196 ? 10.159 -8.238 -16.589 1.00 98.50 196 VAL A C 1
ATOM 1526 O O . VAL A 1 196 ? 10.843 -9.261 -16.558 1.00 98.50 196 VAL A O 1
ATOM 1529 N N . ASP A 1 197 ? 9.611 -7.762 -17.710 1.00 97.00 197 ASP A N 1
ATOM 1530 C CA . ASP A 1 197 ? 9.727 -8.396 -19.027 1.00 97.00 197 ASP A CA 1
ATOM 1531 C C . ASP A 1 197 ? 11.147 -8.245 -19.631 1.00 97.00 197 ASP A C 1
ATOM 1533 O O . ASP A 1 197 ? 11.434 -8.796 -20.692 1.00 97.00 197 ASP A O 1
ATOM 1537 N N . GLY A 1 198 ? 12.047 -7.503 -18.970 1.00 95.88 198 GLY A N 1
ATOM 1538 C CA . GLY A 1 198 ? 13.436 -7.304 -19.392 1.00 95.88 198 GLY A CA 1
ATOM 1539 C C . GLY A 1 198 ? 13.644 -6.226 -20.461 1.00 95.88 198 GLY A C 1
ATOM 1540 O O . GLY A 1 198 ? 14.755 -6.092 -20.971 1.00 95.88 198 GLY A O 1
ATOM 1541 N N . THR A 1 199 ? 12.613 -5.435 -20.782 1.00 97.06 199 THR A N 1
ATOM 1542 C CA . THR A 1 199 ? 12.707 -4.312 -21.740 1.00 97.06 199 THR A CA 1
ATOM 1543 C C . THR A 1 199 ? 13.637 -3.220 -21.214 1.00 97.06 199 THR A C 1
ATOM 1545 O O . THR A 1 199 ? 14.409 -2.631 -21.966 1.00 97.06 199 THR A O 1
ATOM 1548 N N . TYR A 1 200 ? 13.596 -2.986 -19.902 1.00 96.50 200 TYR A N 1
ATOM 1549 C CA . TYR A 1 200 ? 14.430 -2.011 -19.211 1.00 96.50 200 TYR A CA 1
ATOM 1550 C C . TYR A 1 200 ? 15.176 -2.676 -18.055 1.00 96.50 200 TYR A C 1
ATOM 1552 O O . TYR A 1 200 ? 14.639 -3.534 -17.354 1.00 96.50 200 TYR A O 1
ATOM 1560 N N . LYS A 1 201 ? 16.429 -2.272 -17.835 1.00 94.25 201 LYS A N 1
ATOM 1561 C CA . LYS A 1 201 ? 17.258 -2.802 -16.747 1.00 94.25 201 LYS A CA 1
ATOM 1562 C C . LYS A 1 201 ? 17.065 -1.970 -15.482 1.00 94.25 201 LYS A C 1
ATOM 1564 O O . LYS A 1 201 ? 17.535 -0.838 -15.422 1.00 94.25 201 LYS A O 1
ATOM 1569 N N . GLN A 1 202 ? 16.455 -2.565 -14.461 1.00 97.25 202 GLN A N 1
ATOM 1570 C CA . GLN A 1 202 ? 16.346 -1.975 -13.119 1.00 97.25 202 GLN A CA 1
ATOM 1571 C C . GLN A 1 202 ? 16.744 -2.978 -12.025 1.00 97.25 202 GLN A C 1
ATOM 1573 O O . GLN A 1 202 ? 17.538 -2.651 -11.143 1.00 97.25 202 GLN A O 1
ATOM 1578 N N . TRP A 1 203 ? 16.268 -4.223 -12.133 1.00 98.19 203 TRP A N 1
ATOM 1579 C CA . TRP A 1 203 ? 16.525 -5.301 -11.177 1.00 98.19 203 TRP A CA 1
ATOM 1580 C C . TRP A 1 203 ? 17.928 -5.919 -11.306 1.00 98.19 203 TRP A C 1
ATOM 1582 O O . TRP A 1 203 ? 18.351 -6.300 -12.396 1.00 98.19 203 TRP A O 1
ATOM 1592 N N . THR A 1 204 ? 18.627 -6.096 -10.181 1.00 97.25 204 THR A N 1
ATOM 1593 C CA . THR A 1 204 ? 19.922 -6.793 -10.089 1.00 97.25 204 THR A CA 1
ATOM 1594 C C . THR A 1 204 ? 19.817 -7.998 -9.153 1.00 97.25 204 THR A C 1
ATOM 1596 O O . THR A 1 204 ? 19.883 -7.865 -7.932 1.00 97.25 204 THR A O 1
ATOM 1599 N N . SER A 1 205 ? 19.679 -9.199 -9.724 1.00 97.38 205 SER A N 1
ATOM 1600 C CA . SER A 1 205 ? 19.383 -10.432 -8.971 1.00 97.38 205 SER A CA 1
ATOM 1601 C C . SER A 1 205 ? 20.397 -10.770 -7.877 1.00 97.38 205 SER A C 1
ATOM 1603 O O . SER A 1 205 ? 20.021 -11.317 -6.847 1.00 97.38 205 SER A O 1
ATOM 1605 N N . ASN A 1 206 ? 21.672 -10.429 -8.087 1.00 95.50 206 ASN A N 1
ATOM 1606 C CA . ASN A 1 206 ? 22.769 -10.782 -7.180 1.00 95.50 206 ASN A CA 1
ATOM 1607 C C . ASN A 1 206 ? 22.992 -9.758 -6.055 1.00 95.50 206 ASN A C 1
ATOM 1609 O O . ASN A 1 206 ? 23.900 -9.927 -5.247 1.00 95.50 206 ASN A O 1
ATOM 1613 N N . SER A 1 207 ? 22.175 -8.703 -5.974 1.00 94.50 207 SER A N 1
ATOM 1614 C CA . SER A 1 207 ? 22.227 -7.736 -4.867 1.00 94.50 207 SER A CA 1
ATOM 1615 C C . SER A 1 207 ? 21.592 -8.260 -3.565 1.00 94.50 207 SER A C 1
ATOM 1617 O O . SER A 1 207 ? 21.593 -7.566 -2.550 1.00 94.50 207 SER A O 1
ATOM 1619 N N . HIS A 1 208 ? 21.081 -9.493 -3.570 1.00 94.38 208 HIS A N 1
ATOM 1620 C CA . HIS A 1 208 ? 20.628 -10.242 -2.400 1.00 94.38 208 HIS A CA 1
ATOM 1621 C C . HIS A 1 208 ? 21.068 -11.716 -2.528 1.00 94.38 208 HIS A C 1
ATOM 1623 O O . HIS A 1 208 ? 21.272 -12.206 -3.638 1.00 94.38 208 HIS A O 1
ATOM 1629 N N . SER A 1 209 ? 21.203 -12.428 -1.400 1.00 93.31 209 SER A N 1
ATOM 1630 C CA . SER A 1 209 ? 21.472 -13.874 -1.364 1.00 93.31 209 SER A CA 1
ATOM 1631 C C . SER A 1 209 ? 20.390 -14.626 -0.564 1.00 93.31 209 SER A C 1
ATOM 1633 O O . SER A 1 209 ? 20.129 -14.253 0.581 1.00 93.31 209 SER A O 1
ATOM 1635 N N . PRO A 1 210 ? 19.747 -15.676 -1.118 1.00 96.38 210 PRO A N 1
ATOM 1636 C CA . PRO A 1 210 ? 19.951 -16.202 -2.469 1.00 96.38 210 PRO A CA 1
ATOM 1637 C C . PRO A 1 210 ? 19.505 -15.208 -3.552 1.00 96.38 210 PRO A C 1
ATOM 1639 O O . PRO A 1 210 ? 18.732 -14.290 -3.277 1.00 96.38 210 PRO A O 1
ATOM 1642 N N . ALA A 1 211 ? 20.028 -15.379 -4.767 1.00 97.94 211 ALA A N 1
ATOM 1643 C CA . ALA A 1 211 ? 19.647 -14.561 -5.912 1.00 97.94 211 ALA A CA 1
ATOM 1644 C C . ALA A 1 211 ? 18.219 -14.898 -6.372 1.00 97.94 211 ALA A C 1
ATOM 1646 O O . ALA A 1 211 ? 17.754 -16.029 -6.228 1.00 97.94 211 ALA A O 1
ATOM 1647 N N . MET A 1 212 ? 17.528 -13.908 -6.933 1.00 98.38 212 MET A N 1
ATOM 1648 C CA . MET A 1 212 ? 16.176 -14.046 -7.479 1.00 98.38 212 MET A CA 1
ATOM 1649 C C . MET A 1 212 ? 16.025 -13.092 -8.658 1.00 98.38 212 MET A C 1
ATOM 1651 O O . MET A 1 212 ? 16.418 -11.933 -8.553 1.00 98.38 212 MET A O 1
ATOM 1655 N N . THR A 1 213 ? 15.477 -13.553 -9.776 1.00 98.56 213 THR A N 1
ATOM 1656 C CA . THR A 1 213 ? 15.134 -12.701 -10.924 1.00 98.56 213 THR A CA 1
ATOM 1657 C C . THR A 1 213 ? 13.883 -11.870 -10.642 1.00 98.56 213 THR A C 1
ATOM 1659 O O . THR A 1 213 ? 13.065 -12.223 -9.791 1.00 98.56 213 THR A O 1
ATOM 1662 N N . PHE A 1 214 ? 13.682 -10.780 -11.389 1.00 98.69 214 PHE A N 1
ATOM 1663 C CA . PHE A 1 214 ? 12.487 -9.958 -11.198 1.00 98.69 214 PHE A CA 1
ATOM 1664 C C . PHE A 1 214 ? 11.204 -10.744 -11.519 1.00 98.69 214 PHE A C 1
ATOM 1666 O O . PHE A 1 214 ? 10.228 -10.682 -10.778 1.00 98.69 214 PHE A O 1
ATOM 1673 N N . SER A 1 215 ? 11.226 -11.573 -12.566 1.00 98.38 215 SER A N 1
ATOM 1674 C CA . SER A 1 215 ? 10.099 -12.452 -12.894 1.00 98.38 215 SER A CA 1
ATOM 1675 C C . SER A 1 215 ? 9.774 -13.420 -11.749 1.00 98.38 215 SER A C 1
ATOM 1677 O O . SER A 1 215 ? 8.614 -13.517 -11.350 1.00 98.38 215 SER A O 1
ATOM 1679 N N . GLU A 1 216 ? 10.773 -14.089 -11.160 1.00 98.56 216 GLU A N 1
ATOM 1680 C CA . GLU A 1 216 ? 10.564 -14.965 -9.992 1.00 98.56 216 GLU A CA 1
ATOM 1681 C C . GLU A 1 216 ? 10.016 -14.197 -8.787 1.00 98.56 216 GLU A C 1
ATOM 1683 O O . GLU A 1 216 ? 9.113 -14.688 -8.106 1.00 98.56 216 GLU A O 1
ATOM 1688 N N . TYR A 1 217 ? 10.507 -12.976 -8.554 1.00 98.81 217 TYR A N 1
ATOM 1689 C CA . TYR A 1 217 ? 10.001 -12.097 -7.505 1.00 98.81 217 TYR A CA 1
ATOM 1690 C C . TYR A 1 217 ? 8.494 -11.876 -7.636 1.00 98.81 217 TYR A C 1
ATOM 1692 O O . TYR A 1 217 ? 7.766 -12.122 -6.673 1.00 98.81 217 TYR A O 1
ATOM 1700 N N . THR A 1 218 ? 8.008 -11.516 -8.832 1.00 98.81 218 THR A N 1
ATOM 1701 C CA . THR A 1 218 ? 6.573 -11.254 -9.054 1.00 98.81 218 THR A CA 1
ATOM 1702 C C . THR A 1 218 ? 5.683 -12.461 -8.764 1.00 98.81 218 THR A C 1
ATOM 1704 O O . THR A 1 218 ? 4.494 -12.291 -8.517 1.00 98.81 218 THR A O 1
ATOM 1707 N N . LYS A 1 219 ? 6.222 -13.685 -8.781 1.00 98.56 219 LYS A N 1
ATOM 1708 C CA . LYS A 1 219 ? 5.472 -14.929 -8.536 1.00 98.56 219 LYS A CA 1
ATOM 1709 C C . LYS A 1 219 ? 5.719 -15.524 -7.154 1.00 98.56 219 LYS A C 1
ATOM 1711 O O . LYS A 1 219 ? 5.063 -16.495 -6.783 1.00 98.56 219 LYS A O 1
ATOM 1716 N N . SER A 1 220 ? 6.655 -14.963 -6.397 1.00 98.44 220 SER A N 1
ATOM 1717 C CA . SER A 1 220 ? 7.145 -15.560 -5.164 1.00 98.44 220 SER A CA 1
ATOM 1718 C C . SER A 1 220 ? 6.072 -15.624 -4.079 1.00 98.44 220 SER A C 1
ATOM 1720 O O . SER A 1 220 ? 5.294 -14.690 -3.881 1.00 98.44 220 SER A O 1
ATOM 1722 N N . THR A 1 221 ? 6.072 -16.725 -3.332 1.00 96.69 221 THR A N 1
ATOM 1723 C CA . THR A 1 221 ? 5.238 -16.950 -2.141 1.00 96.69 221 THR A CA 1
ATOM 1724 C C . THR A 1 221 ? 6.023 -16.793 -0.840 1.00 96.69 221 THR A C 1
ATOM 1726 O O . THR A 1 221 ? 5.487 -17.056 0.237 1.00 96.69 221 THR A O 1
ATOM 1729 N N . LYS A 1 222 ? 7.289 -16.345 -0.908 1.00 98.62 222 LYS A N 1
ATOM 1730 C CA . LYS A 1 222 ? 8.066 -15.979 0.288 1.00 98.62 222 LYS A CA 1
ATOM 1731 C C . LYS A 1 222 ? 7.313 -14.926 1.106 1.00 98.62 222 LYS A C 1
ATOM 1733 O O . LYS A 1 222 ? 6.417 -14.253 0.594 1.00 98.62 222 LYS A O 1
ATOM 1738 N N . SER A 1 223 ? 7.675 -14.785 2.380 1.00 98.56 223 SER A N 1
ATOM 1739 C CA . SER A 1 223 ? 7.022 -13.808 3.252 1.00 98.56 223 SER A CA 1
ATOM 1740 C C . SER A 1 223 ? 7.140 -12.390 2.686 1.00 98.56 223 SER A C 1
ATOM 1742 O O . SER A 1 223 ? 8.121 -12.039 2.020 1.00 98.56 223 SER A O 1
ATOM 1744 N N . VAL A 1 224 ? 6.135 -11.568 2.982 1.00 98.38 224 VAL A N 1
ATOM 1745 C CA . VAL A 1 224 ? 6.074 -10.161 2.571 1.00 98.38 224 VAL A CA 1
ATOM 1746 C C . VAL A 1 224 ? 7.320 -9.400 3.038 1.00 98.38 224 VAL A C 1
ATOM 1748 O O . VAL A 1 224 ? 7.939 -8.697 2.246 1.00 98.38 224 VAL A O 1
ATOM 1751 N N . ALA A 1 225 ? 7.757 -9.612 4.283 1.00 97.75 225 ALA A N 1
ATOM 1752 C CA . ALA A 1 225 ? 8.984 -9.021 4.812 1.00 97.75 225 ALA A CA 1
ATOM 1753 C C . ALA A 1 225 ? 10.239 -9.457 4.034 1.00 97.75 225 ALA A C 1
ATOM 1755 O O . ALA A 1 225 ? 11.086 -8.630 3.699 1.00 97.75 225 ALA A O 1
ATOM 1756 N N . THR A 1 226 ? 10.375 -10.743 3.697 1.00 97.94 226 THR A N 1
ATOM 1757 C CA . THR A 1 226 ? 11.505 -11.196 2.876 1.00 97.94 226 THR A CA 1
ATOM 1758 C C . THR A 1 226 ? 11.485 -10.518 1.509 1.00 97.94 226 THR A C 1
ATOM 1760 O O . THR A 1 226 ? 12.504 -9.986 1.079 1.00 97.94 226 THR A O 1
ATOM 1763 N N . LEU A 1 227 ? 10.333 -10.471 0.840 1.00 98.75 227 LEU A N 1
ATOM 1764 C CA . LEU A 1 227 ? 10.216 -9.835 -0.473 1.00 98.75 227 LEU A CA 1
ATOM 1765 C C . LEU A 1 227 ? 10.421 -8.315 -0.421 1.00 98.75 227 LEU A C 1
ATOM 1767 O O . LEU A 1 227 ? 10.958 -7.747 -1.369 1.00 98.75 227 LEU A O 1
ATOM 1771 N N . ALA A 1 228 ? 10.074 -7.646 0.678 1.00 98.00 228 ALA A N 1
ATOM 1772 C CA . ALA A 1 228 ? 10.341 -6.218 0.835 1.00 98.00 228 ALA A CA 1
ATOM 1773 C C . ALA A 1 228 ? 11.848 -5.920 0.800 1.00 98.00 228 ALA A C 1
ATOM 1775 O O . ALA A 1 228 ? 12.266 -4.941 0.185 1.00 98.00 228 ALA A O 1
ATOM 1776 N N . GLU A 1 229 ? 12.663 -6.793 1.402 1.00 96.94 229 GLU A N 1
ATOM 1777 C CA . GLU A 1 229 ? 14.124 -6.695 1.350 1.00 96.94 229 GLU A CA 1
ATOM 1778 C C . GLU A 1 229 ? 14.692 -7.031 -0.034 1.00 96.94 229 GLU A C 1
ATOM 1780 O O . GLU A 1 229 ? 15.595 -6.331 -0.490 1.00 96.94 229 GLU A O 1
ATOM 1785 N N . TYR A 1 230 ? 14.153 -8.046 -0.724 1.00 98.06 230 TYR A N 1
ATOM 1786 C CA . TYR A 1 230 ? 14.535 -8.317 -2.117 1.00 98.06 230 TYR A CA 1
ATOM 1787 C C . TYR A 1 230 ? 14.283 -7.099 -3.004 1.00 98.06 230 TYR A C 1
ATOM 1789 O O . TYR A 1 230 ? 15.178 -6.695 -3.733 1.00 98.06 230 TYR A O 1
ATOM 1797 N N . PHE A 1 231 ? 13.099 -6.485 -2.925 1.00 98.31 231 PHE A N 1
ATOM 1798 C CA . PHE A 1 231 ? 12.786 -5.312 -3.741 1.00 98.31 231 PHE A CA 1
ATOM 1799 C C . PHE A 1 231 ? 13.711 -4.137 -3.410 1.00 98.31 231 PHE A C 1
ATOM 1801 O O . PHE A 1 231 ? 14.317 -3.562 -4.308 1.00 98.31 231 PHE A O 1
ATOM 1808 N N . LEU A 1 232 ? 13.928 -3.854 -2.123 1.00 96.50 232 LEU A N 1
ATOM 1809 C CA . LEU A 1 232 ? 14.858 -2.811 -1.690 1.00 96.50 232 LEU A CA 1
ATOM 1810 C C . LEU A 1 232 ? 16.270 -3.017 -2.259 1.00 96.50 232 LEU A C 1
ATOM 1812 O O . LEU A 1 232 ? 16.880 -2.089 -2.779 1.00 96.50 232 LEU A O 1
ATOM 1816 N N . ARG A 1 233 ? 16.813 -4.232 -2.150 1.00 95.62 233 ARG A N 1
ATOM 1817 C CA . ARG A 1 233 ? 18.207 -4.504 -2.521 1.00 95.62 233 ARG A CA 1
ATOM 1818 C C . ARG A 1 233 ? 18.410 -4.772 -4.001 1.00 95.62 233 ARG A C 1
ATOM 1820 O O . ARG A 1 233 ? 19.478 -4.468 -4.510 1.00 95.62 233 ARG A O 1
ATOM 1827 N N . CYS A 1 234 ? 17.445 -5.370 -4.686 1.00 97.44 234 CYS A N 1
ATOM 1828 C CA . CYS A 1 234 ? 17.586 -5.737 -6.091 1.00 97.44 234 CYS A CA 1
ATOM 1829 C C . CYS A 1 234 ? 17.011 -4.674 -7.029 1.00 97.44 234 CYS A C 1
ATOM 1831 O O . CYS A 1 234 ? 17.561 -4.508 -8.115 1.00 97.44 234 CYS A O 1
ATOM 1833 N N . TYR A 1 235 ? 15.949 -3.963 -6.635 1.00 98.00 235 TYR A N 1
ATOM 1834 C CA . TYR A 1 235 ? 15.293 -2.944 -7.456 1.00 98.00 235 TYR A CA 1
ATOM 1835 C C . TYR A 1 235 ? 15.726 -1.527 -7.063 1.00 98.00 235 TYR A C 1
ATOM 1837 O O . TYR A 1 235 ? 16.351 -0.853 -7.881 1.00 98.00 235 TYR A O 1
ATOM 1845 N N . GLU A 1 236 ? 15.431 -1.098 -5.830 1.00 96.06 236 GLU A N 1
ATOM 1846 C CA . GLU A 1 236 ? 15.599 0.307 -5.409 1.00 96.06 236 GLU A CA 1
ATOM 1847 C C . GLU A 1 236 ? 17.075 0.688 -5.298 1.00 96.06 236 GLU A C 1
ATOM 1849 O O . GLU A 1 236 ? 17.513 1.696 -5.844 1.00 96.06 236 GLU A O 1
ATOM 1854 N N . ARG A 1 237 ? 17.867 -0.165 -4.634 1.00 93.00 237 ARG A N 1
ATOM 1855 C CA . ARG A 1 237 ? 19.311 0.020 -4.418 1.00 93.00 237 ARG A CA 1
ATOM 1856 C C . ARG A 1 237 ? 19.681 1.439 -3.940 1.00 93.00 237 ARG A C 1
ATOM 1858 O O . ARG A 1 237 ? 20.619 2.018 -4.494 1.00 93.00 237 ARG A O 1
ATOM 1865 N N . PRO A 1 238 ? 19.003 1.998 -2.914 1.00 87.62 238 PRO A N 1
ATOM 1866 C CA . PRO A 1 238 ? 19.451 3.250 -2.321 1.00 87.62 238 PRO A CA 1
ATOM 1867 C C . PRO A 1 238 ? 20.822 3.042 -1.670 1.00 87.62 238 PRO A C 1
ATOM 1869 O O . PRO A 1 238 ? 21.252 1.905 -1.454 1.00 87.62 238 PRO A O 1
ATOM 1872 N N . GLU A 1 239 ? 21.497 4.126 -1.298 1.00 80.62 239 GLU A N 1
ATOM 1873 C CA . GLU A 1 239 ? 22.671 4.046 -0.429 1.00 80.62 239 GLU A CA 1
ATOM 1874 C C . GLU A 1 239 ? 22.245 3.421 0.915 1.00 80.62 239 GLU A C 1
ATOM 1876 O O . GLU A 1 239 ? 21.595 4.047 1.751 1.00 80.62 239 GLU A O 1
ATOM 1881 N N . ILE A 1 240 ? 22.472 2.111 1.059 1.00 67.81 240 ILE A N 1
ATOM 1882 C CA . ILE A 1 240 ? 21.816 1.294 2.085 1.00 67.81 240 ILE A CA 1
ATOM 1883 C C . ILE A 1 240 ? 22.310 1.702 3.475 1.00 67.81 240 ILE A C 1
ATOM 1885 O O . ILE A 1 240 ? 23.477 1.500 3.805 1.00 67.81 240 ILE A O 1
ATOM 1889 N N . THR A 1 241 ? 21.387 2.107 4.349 1.00 66.88 241 THR A N 1
ATOM 1890 C CA . THR A 1 241 ? 21.587 2.017 5.802 1.00 66.88 241 THR A CA 1
ATOM 1891 C C . THR A 1 241 ? 20.769 0.848 6.358 1.00 66.88 241 THR A C 1
ATOM 1893 O O . THR A 1 241 ? 19.629 0.607 5.953 1.00 66.88 241 THR A O 1
ATOM 1896 N N . THR A 1 242 ? 21.333 0.081 7.298 1.00 67.88 242 THR A N 1
ATOM 1897 C CA . THR A 1 242 ? 20.688 -1.114 7.888 1.00 67.88 242 THR A CA 1
ATOM 1898 C C . THR A 1 242 ? 19.293 -0.825 8.476 1.00 67.88 242 THR A C 1
ATOM 1900 O O . THR A 1 242 ? 18.441 -1.716 8.512 1.00 67.88 242 THR A O 1
ATOM 1903 N N . GLY A 1 243 ? 19.022 0.422 8.885 1.00 71.38 243 GLY A N 1
ATOM 1904 C CA . GLY A 1 243 ? 17.719 0.862 9.398 1.00 71.38 243 GLY A CA 1
ATOM 1905 C C . GLY A 1 243 ? 16.578 0.771 8.375 1.00 71.38 243 GLY A C 1
ATOM 1906 O O . GLY A 1 243 ? 15.478 0.340 8.731 1.00 71.38 243 GLY A O 1
ATOM 1907 N N . MET A 1 244 ? 16.849 1.057 7.095 1.00 83.94 244 MET A N 1
ATOM 1908 C CA . MET A 1 244 ? 15.828 1.102 6.035 1.00 83.94 244 MET A CA 1
ATOM 1909 C C . MET A 1 244 ? 15.198 -0.270 5.777 1.00 83.94 244 MET A C 1
ATOM 1911 O O . MET A 1 244 ? 13.993 -0.375 5.561 1.00 83.94 244 MET A O 1
ATOM 1915 N N . VAL A 1 245 ? 15.990 -1.347 5.842 1.00 90.00 245 VAL A N 1
ATOM 1916 C CA . VAL A 1 245 ? 15.501 -2.717 5.598 1.00 90.00 245 VAL A CA 1
ATOM 1917 C C . VAL A 1 245 ? 14.398 -3.077 6.592 1.00 90.00 245 VAL A C 1
ATOM 1919 O O . VAL A 1 245 ? 13.340 -3.572 6.208 1.00 90.00 245 VAL A O 1
ATOM 1922 N N . SER A 1 246 ? 14.637 -2.817 7.878 1.00 89.88 246 SER A N 1
ATOM 1923 C CA . SER A 1 246 ? 13.694 -3.164 8.944 1.00 89.88 246 SER A CA 1
ATOM 1924 C C . SER A 1 246 ? 12.392 -2.371 8.832 1.00 89.88 246 SER A C 1
ATOM 1926 O O . SER A 1 246 ? 11.313 -2.922 9.047 1.00 89.88 246 SER A O 1
ATOM 1928 N N . GLU A 1 247 ? 12.483 -1.092 8.469 1.00 90.06 247 GLU A N 1
ATOM 1929 C CA . GLU A 1 247 ? 11.320 -0.224 8.291 1.00 90.06 247 GLU A CA 1
ATOM 1930 C C . GLU A 1 247 ? 10.466 -0.658 7.089 1.00 90.06 247 GLU A C 1
ATOM 1932 O O . GLU A 1 247 ? 9.246 -0.789 7.214 1.00 90.06 247 GLU A O 1
ATOM 1937 N N . ARG A 1 248 ? 11.091 -0.992 5.949 1.00 93.19 248 ARG A N 1
ATOM 1938 C CA . ARG A 1 248 ? 10.369 -1.449 4.747 1.00 93.19 248 ARG A CA 1
ATOM 1939 C C . ARG A 1 248 ? 9.696 -2.804 4.928 1.00 93.19 248 ARG A C 1
ATOM 1941 O O . ARG A 1 248 ? 8.601 -3.004 4.408 1.00 93.19 248 ARG A O 1
ATOM 1948 N N . LYS A 1 249 ? 10.292 -3.702 5.721 1.00 95.06 249 LYS A N 1
ATOM 1949 C CA . LYS A 1 249 ? 9.661 -4.969 6.132 1.00 95.06 249 LYS A CA 1
ATOM 1950 C C . LYS A 1 249 ? 8.352 -4.731 6.880 1.00 95.06 249 LYS A C 1
ATOM 1952 O O . LYS A 1 249 ? 7.314 -5.228 6.450 1.00 95.06 249 LYS A O 1
ATOM 1957 N N . ARG A 1 250 ? 8.391 -3.912 7.939 1.00 94.62 250 ARG A N 1
ATOM 1958 C CA . ARG A 1 250 ? 7.195 -3.550 8.721 1.00 94.62 250 ARG A CA 1
ATOM 1959 C C . ARG A 1 250 ? 6.154 -2.829 7.864 1.00 94.62 250 ARG A C 1
ATOM 1961 O O . ARG A 1 250 ? 4.960 -3.087 7.978 1.00 94.62 250 ARG A O 1
ATOM 1968 N N . CYS A 1 251 ? 6.603 -1.948 6.971 1.00 95.06 251 CYS A N 1
ATOM 1969 C CA . CYS A 1 251 ? 5.727 -1.235 6.048 1.00 95.06 251 CYS A CA 1
ATOM 1970 C C . CYS A 1 251 ? 4.988 -2.189 5.094 1.00 95.06 251 CYS A C 1
ATOM 1972 O O . CYS A 1 251 ? 3.781 -2.068 4.890 1.00 95.06 251 CYS A O 1
ATOM 1974 N N . ALA A 1 252 ? 5.689 -3.183 4.550 1.00 97.81 252 ALA A N 1
ATOM 1975 C CA . ALA A 1 252 ? 5.088 -4.186 3.684 1.00 97.81 252 ALA A CA 1
ATOM 1976 C C . ALA A 1 252 ? 4.083 -5.082 4.435 1.00 97.81 252 ALA A C 1
ATOM 1978 O O . ALA A 1 252 ? 2.990 -5.346 3.928 1.00 97.81 252 ALA A O 1
ATOM 1979 N N . GLU A 1 253 ? 4.406 -5.500 5.664 1.00 97.94 253 GLU A N 1
ATOM 1980 C CA . GLU A 1 253 ? 3.486 -6.247 6.538 1.00 97.94 253 GLU A CA 1
ATOM 1981 C C . GLU A 1 253 ? 2.223 -5.441 6.866 1.00 97.94 253 GLU A C 1
ATOM 1983 O O . GLU A 1 253 ? 1.113 -5.970 6.781 1.00 97.94 253 GLU A O 1
ATOM 1988 N N . LYS A 1 254 ? 2.367 -4.140 7.148 1.00 97.56 254 LYS A N 1
ATOM 1989 C CA . LYS A 1 254 ? 1.234 -3.220 7.303 1.00 97.56 254 LYS A CA 1
ATOM 1990 C C . LYS A 1 254 ? 0.312 -3.264 6.082 1.00 97.56 254 LYS A C 1
ATOM 1992 O O . LYS A 1 254 ? -0.896 -3.431 6.249 1.00 97.56 254 LYS A O 1
ATOM 1997 N N . TRP A 1 255 ? 0.844 -3.123 4.865 1.00 98.50 255 TRP A N 1
ATOM 1998 C CA . TRP A 1 255 ? 0.012 -3.142 3.655 1.00 98.50 255 TRP A CA 1
ATOM 1999 C C . TRP A 1 255 ? -0.680 -4.484 3.444 1.00 98.50 255 TRP A C 1
ATOM 2001 O O . TRP A 1 255 ? -1.864 -4.497 3.116 1.00 98.50 255 TRP A O 1
ATOM 2011 N N . TYR A 1 256 ? 0.001 -5.599 3.711 1.00 98.50 256 TYR A N 1
ATOM 2012 C CA . TYR A 1 256 ? -0.625 -6.920 3.684 1.00 98.50 256 TYR A CA 1
ATOM 2013 C C . TYR A 1 256 ? -1.808 -7.013 4.660 1.00 98.50 256 TYR A C 1
ATOM 2015 O O . TYR A 1 256 ? -2.901 -7.437 4.279 1.00 98.50 256 TYR A O 1
ATOM 2023 N N . ASN A 1 257 ? -1.627 -6.555 5.902 1.00 97.81 257 ASN A N 1
ATOM 2024 C CA . ASN A 1 257 ? -2.668 -6.587 6.930 1.00 97.81 257 ASN A CA 1
ATOM 2025 C C . ASN A 1 257 ? -3.865 -5.696 6.578 1.00 97.81 257 ASN A C 1
ATOM 2027 O O . ASN A 1 257 ? -5.013 -6.106 6.756 1.00 97.81 257 ASN A O 1
ATOM 2031 N N . ILE A 1 258 ? -3.611 -4.489 6.066 1.00 98.25 258 ILE A N 1
ATOM 2032 C CA . ILE A 1 258 ? -4.660 -3.537 5.684 1.00 98.25 258 ILE A CA 1
ATOM 2033 C C . ILE A 1 258 ? -5.449 -4.049 4.474 1.00 98.25 258 ILE A C 1
ATOM 2035 O O . ILE A 1 258 ? -6.679 -4.047 4.520 1.00 98.25 258 ILE A O 1
ATOM 2039 N N . LEU A 1 259 ? -4.770 -4.528 3.426 1.00 98.38 259 LEU A N 1
ATOM 2040 C CA . LEU A 1 259 ? -5.423 -5.060 2.224 1.00 98.38 259 LEU A CA 1
ATOM 2041 C C . LEU A 1 259 ? -6.224 -6.338 2.527 1.00 98.38 259 LEU A C 1
ATOM 2043 O O . LEU A 1 259 ? -7.354 -6.488 2.063 1.00 98.38 259 LEU A O 1
ATOM 2047 N N . SER A 1 260 ? -5.711 -7.199 3.411 1.00 97.50 260 SER A N 1
ATOM 2048 C CA . SER A 1 260 ? -6.458 -8.363 3.910 1.00 97.50 260 SER A CA 1
ATOM 2049 C C . SER A 1 260 ? -7.699 -7.947 4.709 1.00 97.50 260 SER A C 1
ATOM 2051 O O . SER A 1 260 ? -8.755 -8.564 4.608 1.00 97.50 260 SER A O 1
ATOM 2053 N N . ALA A 1 261 ? -7.597 -6.894 5.527 1.00 97.31 261 ALA A N 1
ATOM 2054 C CA . ALA A 1 261 ? -8.696 -6.434 6.375 1.00 97.31 261 ALA A CA 1
ATOM 2055 C C . ALA A 1 261 ? -9.787 -5.658 5.618 1.00 97.31 261 ALA A C 1
ATOM 2057 O O . ALA A 1 261 ? -10.918 -5.596 6.103 1.00 97.31 261 ALA A O 1
ATOM 2058 N N . VAL A 1 262 ? -9.470 -5.039 4.474 1.00 96.69 262 VAL A N 1
ATOM 2059 C CA . VAL A 1 262 ? -10.477 -4.412 3.595 1.00 96.69 262 VAL A CA 1
ATOM 2060 C C . VAL A 1 262 ? -11.117 -5.428 2.640 1.00 96.69 262 VAL A C 1
ATOM 2062 O O . VAL A 1 262 ? -12.233 -5.190 2.182 1.00 96.69 262 VAL A O 1
ATOM 2065 N N . GLY A 1 263 ? -10.468 -6.577 2.426 1.00 95.94 263 GLY A N 1
ATOM 2066 C CA . GLY A 1 263 ? -10.981 -7.688 1.620 1.00 95.94 263 GLY A CA 1
ATOM 2067 C C . GLY A 1 263 ? -10.484 -7.707 0.175 1.00 95.94 263 GLY A C 1
ATOM 2068 O O . GLY A 1 263 ? -11.163 -8.274 -0.674 1.00 95.94 263 GLY A O 1
ATOM 2069 N N . ASP A 1 264 ? -9.335 -7.087 -0.108 1.00 96.06 264 ASP A N 1
ATOM 2070 C CA . ASP A 1 264 ? -8.716 -7.134 -1.443 1.00 96.06 264 ASP A CA 1
ATOM 2071 C C . ASP A 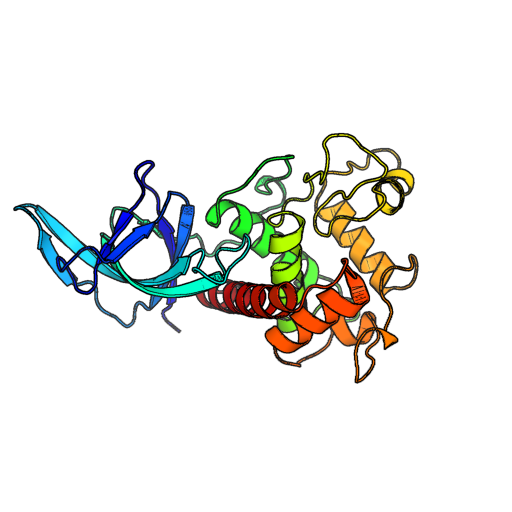1 264 ? -7.868 -8.409 -1.649 1.00 96.06 264 ASP A C 1
ATOM 2073 O O . ASP A 1 264 ? -7.574 -8.784 -2.784 1.00 96.06 264 ASP A O 1
ATOM 2077 N N . ILE A 1 265 ? -7.478 -9.071 -0.552 1.00 93.94 265 ILE A N 1
ATOM 2078 C CA . ILE A 1 265 ? -6.754 -10.355 -0.505 1.00 93.94 265 ILE A CA 1
ATOM 2079 C C . ILE A 1 265 ? -7.711 -11.437 -0.012 1.00 93.94 265 ILE A C 1
ATOM 2081 O O . ILE A 1 265 ? -7.767 -12.502 -0.667 1.00 93.94 265 ILE A O 1
#